Protein AF-A0A4S4KWV0-F1 (afdb_monomer_lite)

InterPro domains:
  IPR052402 ADCK protein kinase [PTHR45890] (1-224)

Secondary structure (DSSP, 8-state):
-HHHHSEEES---GGGEEEEEE----HHHHHHHHHHHHH----TTSSSTTS-SHHHHHHHHHHHHHHGGG-HHHHHHHHHHHHHTT-EEEEEE---TTEEE--HHHHHHHHHHHHHHHTT-HHHHHHHHHHTSS-GGG-S-HHHHHHHHHHHHHHHHHHHHTT----HHHHHHHHHHHHHHTT----HHHHHHHHHHHHHHHHHHHH-TT--HHHHHHHHHHHHHHHHSSTTTTTTS-HHHHHHHHHHHHHHHHHHHHHHHHHHHHHHHHTTSS----

Sequence (278 aa):
MLLLDNFVHADLHPGNIMVRFVKPLSTKLLLENAWDALFKSKDEQKLAEAAPKSDTTTELIVDRLRELRHDPSAWREALDEIHTEGYLPEVVFIDAGLVTTLDAKDRQNFLDLFRAIAEFDGYRAGELMVERCRTPELAVDRETFALKMQHIVLNVKRKTFSLGQIKISDILHSVLKAVREHHVKMEADFVNTVISVLLLEGIGRQLDPGLDLFKSALPILRQLGRQMGTQENMKKMERGNIGAFLKLWVYMEARELASAALVDADQLVKYDWLTPGI

Foldseek 3Di:
DCLPPQKFQLDPAPVQKDKFKDAPQPPVNVVVVVVCVVVDDDDPPCPVVPPPPRPVVRVVLVVVLVVCVVPPVVSVVSVVVSVVVRIDIDIDGNDSPLMDGDDPVRSVLVLVLVLCLLVLNQLVNLVSLLVPFPCNVQFAPSNVLSVLRSVLSVVVVVCVLPPHADDVVVSLVSNVVSCVVRVSHHDPSVVSRSVSVNNVSVVVCVVPVPDRVLVVCLVVLVVSLVVCPPPVNVVVDDPSSSVSSVCSNVVSVVSVVVVVVVVVVVVCVVVVVPDPDD

pLDDT: mean 75.09, std 15.18, range [34.56, 97.12]

Radius of gyration: 24.34 Å; chains: 1; bounding box: 51×68×64 Å

Organism: NCBI:txid98765

Structure (mmCIF, N/CA/C/O backbone):
data_AF-A0A4S4KWV0-F1
#
_entry.id   AF-A0A4S4KWV0-F1
#
loop_
_atom_site.group_PDB
_atom_site.id
_atom_site.type_symbol
_atom_site.label_atom_id
_atom_site.label_alt_id
_atom_site.label_comp_id
_atom_site.label_asym_id
_atom_site.label_entity_id
_atom_site.label_seq_id
_atom_site.pdbx_PDB_ins_code
_atom_site.Cartn_x
_atom_site.Cartn_y
_atom_site.Cartn_z
_atom_site.occupancy
_atom_site.B_iso_or_equiv
_atom_site.auth_seq_id
_atom_site.auth_comp_id
_atom_site.auth_asym_id
_atom_site.auth_atom_id
_atom_site.pdbx_PDB_model_num
ATOM 1 N N . MET A 1 1 ? -2.048 -11.245 3.077 1.00 70.25 1 MET A N 1
ATOM 2 C CA . MET A 1 1 ? -2.512 -11.450 1.691 1.00 70.25 1 MET A CA 1
ATOM 3 C C . MET A 1 1 ? -1.335 -11.518 0.724 1.00 70.25 1 MET A C 1
ATOM 5 O O . MET A 1 1 ? -0.734 -12.576 0.643 1.00 70.25 1 MET A O 1
ATOM 9 N N . LEU A 1 2 ? -0.896 -10.433 0.071 1.00 72.12 2 LEU A N 1
ATOM 10 C CA . LEU A 1 2 ? 0.082 -10.565 -1.026 1.00 72.12 2 LEU A CA 1
ATOM 11 C C . LEU A 1 2 ? 1.483 -11.043 -0.587 1.00 72.12 2 LEU A C 1
ATOM 13 O O . LEU A 1 2 ? 2.021 -11.984 -1.160 1.00 72.12 2 LEU A O 1
ATOM 17 N N . LEU A 1 3 ? 2.067 -10.428 0.448 1.00 66.69 3 LEU A N 1
ATOM 18 C CA . LEU A 1 3 ? 3.432 -10.750 0.901 1.00 66.69 3 LEU A CA 1
ATOM 19 C C . LEU A 1 3 ? 3.530 -12.072 1.679 1.00 66.69 3 LEU A C 1
ATOM 21 O O . LEU A 1 3 ? 4.493 -12.813 1.503 1.00 66.69 3 LEU A O 1
ATOM 25 N N . LEU A 1 4 ? 2.552 -12.343 2.549 1.00 67.38 4 LEU A N 1
ATOM 26 C CA . LEU A 1 4 ? 2.552 -13.512 3.437 1.00 67.38 4 LEU A CA 1
ATOM 27 C C . LEU A 1 4 ? 1.963 -14.757 2.761 1.00 67.38 4 LEU A C 1
ATOM 29 O O . LEU A 1 4 ? 2.521 -15.843 2.884 1.00 67.38 4 LEU A O 1
ATOM 33 N N . ASP A 1 5 ? 0.874 -14.587 2.010 1.00 73.31 5 ASP A N 1
ATOM 34 C CA . ASP A 1 5 ? -0.002 -15.687 1.592 1.00 73.31 5 ASP A CA 1
ATOM 35 C C . ASP A 1 5 ? -0.054 -15.865 0.063 1.00 73.31 5 ASP A C 1
ATOM 37 O O . ASP A 1 5 ? -0.701 -16.783 -0.430 1.00 73.31 5 ASP A O 1
ATOM 41 N N . ASN A 1 6 ? 0.644 -15.008 -0.697 1.00 76.88 6 ASN A N 1
ATOM 42 C CA . ASN A 1 6 ? 0.726 -15.043 -2.163 1.00 76.88 6 ASN A CA 1
ATOM 43 C C . ASN A 1 6 ? -0.632 -14.956 -2.889 1.00 76.88 6 ASN A C 1
ATOM 45 O O . ASN A 1 6 ? -0.827 -15.579 -3.934 1.00 76.88 6 ASN A O 1
ATOM 49 N N . PHE A 1 7 ? -1.565 -14.164 -2.361 1.00 80.38 7 PHE A N 1
ATOM 50 C CA . PHE A 1 7 ? -2.810 -13.854 -3.061 1.00 80.38 7 PHE A CA 1
ATOM 51 C C . PHE A 1 7 ? -3.192 -12.380 -2.936 1.00 80.38 7 PHE A C 1
ATOM 53 O O . PHE A 1 7 ? -2.852 -11.706 -1.955 1.00 80.38 7 PHE A O 1
ATOM 60 N N . VAL A 1 8 ? -3.921 -11.893 -3.935 1.00 75.56 8 VAL A N 1
ATOM 61 C CA . VAL A 1 8 ? -4.516 -10.557 -3.970 1.00 75.56 8 VAL A CA 1
ATOM 62 C C . VAL A 1 8 ? -6.008 -10.708 -4.159 1.00 75.56 8 VAL A C 1
ATOM 64 O O . VAL A 1 8 ? -6.446 -11.466 -5.015 1.00 75.56 8 VAL A O 1
ATOM 67 N N . HIS A 1 9 ? -6.779 -9.946 -3.394 1.00 80.12 9 HIS A N 1
ATOM 68 C CA . HIS A 1 9 ? -8.180 -9.720 -3.694 1.00 80.12 9 HIS A CA 1
ATOM 69 C C . HIS A 1 9 ? -8.313 -8.356 -4.366 1.00 80.12 9 HIS A C 1
ATOM 71 O O . HIS A 1 9 ? -8.072 -7.323 -3.741 1.00 80.12 9 HIS A O 1
ATOM 77 N N . ALA A 1 10 ? -8.627 -8.371 -5.660 1.00 71.44 10 ALA A N 1
ATOM 78 C CA . ALA A 1 10 ? -8.629 -7.172 -6.488 1.00 71.44 10 ALA A CA 1
ATOM 79 C C . ALA A 1 10 ? -9.920 -6.329 -6.408 1.00 71.44 10 ALA A C 1
ATOM 81 O O . ALA A 1 10 ? -10.040 -5.330 -7.115 1.00 71.44 10 ALA A O 1
ATOM 82 N N . ASP A 1 11 ? -10.892 -6.736 -5.590 1.00 76.38 11 ASP A N 1
ATOM 83 C CA . ASP A 1 11 ? -12.228 -6.132 -5.567 1.00 76.38 11 ASP A CA 1
ATOM 84 C C . ASP A 1 11 ? -12.730 -5.868 -4.146 1.00 76.38 11 ASP A C 1
ATOM 86 O O . ASP A 1 11 ? -13.789 -6.309 -3.702 1.00 76.38 11 ASP A O 1
ATOM 90 N N . LEU A 1 12 ? -11.907 -5.133 -3.401 1.00 74.81 12 LEU A N 1
ATOM 91 C CA . LEU A 1 12 ? -12.164 -4.766 -2.011 1.00 74.81 12 LEU A CA 1
ATOM 92 C C . LEU A 1 12 ? -12.950 -3.451 -1.895 1.00 74.81 12 LEU A C 1
ATOM 94 O O . LEU A 1 12 ? -12.602 -2.568 -1.106 1.00 74.81 12 LEU A O 1
ATOM 98 N N . HIS A 1 13 ? -13.998 -3.286 -2.703 1.00 74.81 13 HIS A N 1
ATOM 99 C CA . HIS A 1 13 ? -14.856 -2.108 -2.618 1.00 74.81 13 HIS A CA 1
ATOM 100 C C . HIS A 1 13 ? -15.771 -2.167 -1.377 1.00 74.81 13 HIS A C 1
ATOM 102 O O . HIS A 1 13 ? -16.163 -3.257 -0.956 1.00 74.81 13 HIS A O 1
ATOM 108 N N . PRO A 1 14 ? -16.214 -1.024 -0.811 1.00 74.69 14 PRO A N 1
ATOM 109 C CA . PRO A 1 14 ? -17.004 -1.008 0.428 1.00 74.69 14 PRO A CA 1
ATOM 110 C C . PRO A 1 14 ? -18.282 -1.854 0.379 1.00 74.69 14 PRO A C 1
ATOM 112 O O . PRO A 1 14 ? -18.676 -2.420 1.386 1.00 74.69 14 PRO A O 1
ATOM 115 N N . GLY A 1 15 ? -18.910 -1.984 -0.796 1.00 82.06 15 GLY A N 1
ATOM 116 C CA . GLY A 1 15 ? -20.098 -2.827 -0.976 1.00 82.06 15 GLY A CA 1
ATOM 117 C C . GLY A 1 15 ? -19.875 -4.338 -0.797 1.00 82.06 15 GLY A C 1
ATOM 118 O O . GLY A 1 15 ? -20.848 -5.048 -0.584 1.00 82.06 15 GLY A O 1
ATOM 119 N N . ASN A 1 16 ? -18.626 -4.819 -0.843 1.00 85.00 16 ASN A N 1
ATOM 120 C CA . ASN A 1 16 ? -18.264 -6.235 -0.678 1.00 85.00 16 ASN A CA 1
ATOM 121 C C . ASN A 1 16 ? -17.761 -6.538 0.739 1.00 85.00 16 ASN A C 1
ATOM 123 O O . ASN A 1 16 ? -17.305 -7.647 1.017 1.00 85.00 16 ASN A O 1
ATOM 127 N N . ILE A 1 17 ? -17.818 -5.551 1.637 1.00 84.81 17 ILE A N 1
ATOM 128 C CA . ILE A 1 17 ? -17.329 -5.656 3.004 1.00 84.81 17 ILE A CA 1
ATOM 129 C C . ILE A 1 17 ? -18.500 -5.402 3.946 1.00 84.81 17 ILE A C 1
ATOM 131 O O . ILE A 1 17 ? -19.104 -4.331 3.944 1.00 84.81 17 ILE A O 1
ATOM 135 N N . MET A 1 18 ? -18.798 -6.385 4.785 1.00 86.50 18 MET A N 1
ATOM 136 C CA . MET A 1 18 ? -19.763 -6.263 5.867 1.00 86.50 18 MET A CA 1
ATOM 137 C C . MET A 1 18 ? -19.028 -6.218 7.198 1.00 86.50 18 MET A C 1
ATOM 139 O O . MET A 1 18 ? -18.083 -6.967 7.425 1.00 86.50 18 MET A O 1
ATOM 143 N N . VAL A 1 19 ? -19.476 -5.350 8.098 1.00 86.44 19 VAL A N 1
ATOM 144 C CA . VAL A 1 19 ? -18.999 -5.329 9.481 1.00 86.44 19 VAL A CA 1
ATOM 145 C C . VAL A 1 19 ? -20.105 -5.886 10.361 1.00 86.44 19 VAL A C 1
ATOM 147 O O . VAL A 1 19 ? -21.233 -5.396 10.316 1.00 86.44 19 VAL A O 1
ATOM 150 N N . ARG A 1 20 ? -19.778 -6.902 11.157 1.00 88.44 20 ARG A N 1
ATOM 151 C CA . ARG A 1 20 ? -20.654 -7.432 12.209 1.00 88.44 20 ARG A CA 1
ATOM 152 C C . ARG A 1 20 ? -19.971 -7.350 13.566 1.00 88.44 20 ARG A C 1
ATOM 154 O O . ARG A 1 20 ? -18.764 -7.150 13.635 1.00 88.44 20 ARG A O 1
ATOM 161 N N . PHE A 1 21 ? -20.732 -7.508 14.641 1.00 86.94 21 PHE A N 1
ATOM 162 C CA . PHE A 1 21 ? -20.224 -7.417 16.006 1.00 86.94 21 PHE A CA 1
ATOM 163 C C . PHE A 1 21 ? -20.416 -8.750 16.714 1.00 86.94 21 PHE A C 1
ATOM 165 O O . PHE A 1 21 ? -21.536 -9.226 16.879 1.00 86.94 21 PHE A O 1
ATOM 172 N N . VAL A 1 22 ? -19.315 -9.356 17.147 1.00 84.88 22 VAL A N 1
ATOM 173 C CA . VAL A 1 22 ? -19.320 -10.680 17.774 1.00 84.88 22 VAL A CA 1
ATOM 174 C C . VAL A 1 22 ? -18.724 -10.606 19.168 1.00 84.88 22 VAL A C 1
ATOM 176 O O . VAL A 1 22 ? -17.737 -9.914 19.398 1.00 84.88 22 VAL A O 1
ATOM 179 N N . LYS A 1 23 ? -19.303 -11.338 20.121 1.00 81.69 23 LYS A N 1
ATOM 180 C CA . LYS A 1 23 ? -18.661 -11.539 21.422 1.00 81.69 23 LYS A CA 1
ATOM 181 C C . LYS A 1 23 ? -17.673 -12.694 21.302 1.00 81.69 23 LYS A C 1
ATOM 183 O O . LYS A 1 23 ? -18.111 -13.802 20.983 1.00 81.69 23 LYS A O 1
ATOM 188 N N . PRO A 1 24 ? -16.368 -12.483 21.551 1.00 70.56 24 PRO A N 1
ATOM 189 C CA . PRO A 1 24 ? -15.429 -13.586 21.605 1.00 70.56 24 PRO A CA 1
ATOM 190 C C . PRO A 1 24 ? -15.867 -14.535 22.724 1.00 70.56 24 PRO A C 1
ATOM 192 O O . PRO A 1 24 ? -16.203 -14.110 23.832 1.00 70.56 24 PRO A O 1
ATOM 195 N N . LEU A 1 25 ? -15.895 -15.833 22.423 1.00 62.69 25 LEU A N 1
ATOM 196 C CA . LEU A 1 25 ? -16.180 -16.868 23.411 1.00 62.69 25 LEU A CA 1
ATOM 197 C C . LEU A 1 25 ? -15.171 -16.742 24.557 1.00 62.69 25 LEU A C 1
ATOM 199 O O . LEU A 1 25 ? -13.970 -16.924 24.363 1.00 62.69 25 LEU A O 1
ATOM 203 N N . SER A 1 26 ? -15.661 -16.407 25.753 1.00 61.59 26 SER A N 1
ATOM 204 C CA . SER A 1 26 ? -14.834 -16.352 26.958 1.00 61.59 26 SER A CA 1
ATOM 205 C C . SER A 1 26 ? -14.117 -17.689 27.152 1.00 61.59 26 SER A C 1
ATOM 207 O O . SER A 1 26 ? -14.733 -18.750 27.037 1.00 61.59 26 SER A O 1
ATOM 209 N N . THR A 1 27 ? -12.833 -17.657 27.516 1.00 53.81 27 THR A N 1
ATOM 210 C CA . THR A 1 27 ? -12.035 -18.845 27.871 1.00 53.81 27 THR A CA 1
ATOM 211 C C . THR A 1 27 ? -12.741 -19.714 28.916 1.00 53.81 27 THR A C 1
ATOM 213 O O . THR A 1 27 ? -12.578 -20.930 28.931 1.00 53.81 27 THR A O 1
ATOM 216 N N . LYS A 1 28 ? -13.574 -19.088 29.757 1.00 55.19 28 LYS A N 1
ATOM 217 C CA . LYS A 1 28 ? -14.411 -19.741 30.764 1.00 55.19 28 LYS A CA 1
ATOM 218 C C . LYS A 1 28 ? -15.553 -20.559 30.146 1.00 55.19 28 LYS A C 1
ATOM 220 O O . LYS A 1 28 ? -15.758 -21.687 30.561 1.00 55.19 28 LYS A O 1
ATOM 225 N N . LEU A 1 29 ? -16.209 -20.038 29.106 1.00 58.06 29 LEU A N 1
ATOM 226 C CA . LEU A 1 29 ? -17.232 -20.746 28.321 1.00 58.06 29 LEU A CA 1
ATOM 227 C C . LEU A 1 29 ? -16.629 -21.896 27.504 1.00 58.06 29 LEU A C 1
ATOM 229 O O . LEU A 1 29 ? -17.242 -22.948 27.382 1.00 58.06 29 LEU A O 1
ATOM 233 N N . LEU A 1 30 ? -15.410 -21.732 26.978 1.00 55.59 30 LEU A N 1
ATOM 234 C CA . LEU A 1 30 ? -14.689 -22.821 26.306 1.00 55.59 30 LEU A CA 1
ATOM 235 C C . LEU A 1 30 ? -14.307 -23.944 27.282 1.00 55.59 30 LEU A C 1
ATOM 237 O O . LEU A 1 30 ? -14.462 -25.116 26.948 1.00 55.59 30 LEU A O 1
ATOM 241 N N . LEU A 1 31 ? -13.845 -23.595 28.488 1.00 57.19 31 LEU A N 1
ATOM 242 C CA . LEU A 1 31 ? -13.539 -24.555 29.553 1.00 57.19 31 LEU A CA 1
ATOM 243 C C . LEU A 1 31 ? -14.796 -25.243 30.095 1.00 57.19 31 LEU A C 1
ATOM 245 O O . LEU A 1 31 ? -14.766 -26.452 30.295 1.00 57.19 31 LEU A O 1
ATOM 249 N N . GLU A 1 32 ? -15.894 -24.512 30.294 1.00 57.53 32 GLU A N 1
ATOM 250 C CA . GLU A 1 32 ? -17.183 -25.073 30.720 1.00 57.53 32 GLU A CA 1
ATOM 251 C C . GLU A 1 32 ? -17.765 -26.008 29.654 1.00 57.53 32 GLU A C 1
ATOM 253 O O . GLU A 1 32 ? -18.146 -27.127 29.983 1.00 57.53 32 GLU A O 1
ATOM 258 N N . ASN A 1 33 ? -17.723 -25.630 28.371 1.00 56.88 33 ASN A N 1
ATOM 259 C CA . ASN A 1 33 ? -18.170 -26.495 27.275 1.00 56.88 33 ASN A CA 1
ATOM 260 C C . ASN A 1 33 ? -17.272 -27.732 27.100 1.00 56.88 33 ASN A C 1
ATOM 262 O O . ASN A 1 33 ? -17.768 -28.812 26.788 1.00 56.88 33 ASN A O 1
ATOM 266 N N . ALA A 1 34 ? -15.959 -27.603 27.317 1.00 56.62 34 ALA A N 1
ATOM 267 C CA . ALA A 1 34 ? -15.035 -28.737 27.299 1.00 56.62 34 ALA A CA 1
ATOM 268 C C . ALA A 1 34 ? -15.252 -29.675 28.499 1.00 56.62 34 ALA A C 1
ATOM 270 O O . ALA A 1 34 ? -15.186 -30.893 28.342 1.00 56.62 34 ALA A O 1
ATOM 271 N N . TRP A 1 35 ? -15.543 -29.122 29.681 1.00 55.38 35 TRP A N 1
ATOM 272 C CA . TRP A 1 35 ? -15.885 -29.887 30.880 1.00 55.38 35 TRP A CA 1
ATOM 273 C C . TRP A 1 35 ? -17.221 -30.616 30.700 1.00 55.38 35 TRP A C 1
ATOM 275 O O . TRP A 1 35 ? -17.295 -31.821 30.918 1.00 55.38 35 TRP A O 1
ATOM 285 N N . ASP A 1 36 ? -18.255 -29.942 30.199 1.00 57.88 36 ASP A N 1
ATOM 286 C CA . ASP A 1 36 ? -19.543 -30.572 29.896 1.00 57.88 36 ASP A CA 1
ATOM 287 C C . ASP A 1 36 ? -19.422 -31.653 28.809 1.00 57.88 36 ASP A C 1
ATOM 289 O O . ASP A 1 36 ? -20.036 -32.711 28.942 1.00 57.88 36 ASP A O 1
ATOM 293 N N . ALA A 1 37 ? -18.580 -31.464 27.786 1.00 55.50 37 ALA A N 1
ATOM 294 C CA . ALA A 1 37 ? -18.302 -32.489 26.773 1.00 55.50 37 ALA A CA 1
ATOM 295 C C . ALA A 1 37 ? -17.526 -33.702 27.328 1.00 55.50 37 ALA A C 1
ATOM 297 O O . ALA A 1 37 ? -17.715 -34.824 26.858 1.00 55.50 37 ALA A O 1
ATOM 298 N N . LEU A 1 38 ? -16.674 -33.497 28.338 1.00 55.50 38 LEU A N 1
ATOM 299 C CA . LEU A 1 38 ? -15.937 -34.563 29.027 1.00 55.50 38 LEU A CA 1
ATOM 300 C C . LEU A 1 38 ? -16.798 -35.325 30.048 1.00 55.50 38 LEU A C 1
ATOM 302 O O . LEU A 1 38 ? -16.563 -36.513 30.263 1.00 55.50 38 LEU A O 1
ATOM 306 N N . PHE A 1 39 ? -17.792 -34.674 30.664 1.00 62.16 39 PHE A N 1
ATOM 307 C CA . PHE A 1 39 ? -18.629 -35.267 31.718 1.00 62.16 39 PHE A CA 1
ATOM 308 C C . PHE A 1 39 ? -20.029 -35.716 31.258 1.00 62.16 39 PHE A C 1
ATOM 310 O O . PHE A 1 39 ? -20.643 -36.542 31.937 1.00 62.16 39 PHE A O 1
ATOM 317 N N . LYS A 1 40 ? -20.537 -35.257 30.104 1.00 48.19 40 LYS A N 1
ATOM 318 C CA . LYS A 1 40 ? -21.788 -35.746 29.493 1.00 48.19 40 LYS A CA 1
ATOM 319 C C . LYS A 1 40 ? -21.518 -36.470 28.179 1.00 48.19 40 LYS A C 1
ATOM 321 O O . LYS A 1 40 ? -21.680 -35.935 27.087 1.00 48.19 40 LYS A O 1
ATOM 326 N N . SER A 1 41 ? -21.180 -37.749 28.286 1.00 49.12 41 SER A N 1
ATOM 327 C CA . SER A 1 41 ? -21.294 -38.669 27.158 1.00 49.12 41 SER A CA 1
ATOM 328 C C . SER A 1 41 ? -22.774 -38.942 26.849 1.00 49.12 41 SER A C 1
ATOM 330 O O . SER A 1 41 ? -23.500 -39.364 27.751 1.00 49.12 41 SER A O 1
ATOM 332 N N . LYS A 1 42 ? -23.150 -38.816 25.568 1.00 43.22 42 LYS A N 1
ATOM 333 C CA . LYS A 1 42 ? -24.465 -39.079 24.938 1.00 43.22 42 LYS A CA 1
ATOM 334 C C . LYS A 1 42 ? -25.471 -37.925 24.957 1.00 43.22 42 LYS A C 1
ATOM 336 O O . LYS A 1 42 ? -26.392 -37.920 25.757 1.00 43.22 42 LYS A O 1
ATOM 341 N N . ASP A 1 43 ? -25.307 -37.013 24.001 1.00 38.62 43 ASP A N 1
ATOM 342 C CA . ASP A 1 43 ? -26.399 -36.502 23.159 1.00 38.62 43 ASP A CA 1
ATOM 343 C C . ASP A 1 43 ? -25.774 -35.752 21.966 1.00 38.62 43 ASP A C 1
ATOM 345 O O . ASP A 1 43 ? -25.487 -34.558 22.022 1.00 38.62 43 ASP A O 1
ATOM 349 N N . GLU A 1 44 ? -25.532 -36.471 20.867 1.00 40.09 44 GLU A N 1
ATOM 350 C CA . GLU A 1 44 ? -24.908 -35.964 19.626 1.00 40.09 44 GLU A CA 1
ATOM 351 C C . GLU A 1 44 ? -25.767 -34.933 18.862 1.00 40.09 44 GLU A C 1
ATOM 353 O O . GLU A 1 44 ? -25.379 -34.470 17.794 1.00 40.09 44 GLU A O 1
ATOM 358 N N . GLN A 1 45 ? -26.916 -34.518 19.403 1.00 36.91 45 GLN A N 1
ATOM 359 C CA . GLN A 1 45 ? -27.875 -33.653 18.709 1.00 36.91 45 GLN A CA 1
ATOM 360 C C . GLN A 1 45 ? -27.876 -32.181 19.162 1.00 36.91 45 GLN A C 1
ATOM 362 O O . GLN A 1 45 ? -28.598 -31.379 18.579 1.00 36.91 45 GLN A O 1
ATOM 367 N N . LYS A 1 46 ? -27.046 -31.786 20.142 1.00 36.97 46 LYS A N 1
ATOM 368 C CA . LYS A 1 46 ? -27.001 -30.399 20.668 1.00 36.97 46 LYS A CA 1
ATOM 369 C C . LYS A 1 46 ? -25.807 -29.545 20.231 1.00 36.97 46 LYS A C 1
ATOM 371 O O . LYS A 1 46 ? -25.743 -28.371 20.578 1.00 36.97 46 LYS A O 1
ATOM 376 N N . LEU A 1 47 ? -24.886 -30.082 19.431 1.00 38.06 47 LEU A N 1
ATOM 377 C CA . LEU A 1 47 ? -23.731 -29.316 18.934 1.00 38.06 47 LEU A CA 1
ATOM 378 C C . LEU A 1 47 ? -24.071 -28.369 17.768 1.00 38.06 47 LEU A C 1
ATOM 380 O O . LEU A 1 47 ? -23.315 -27.438 17.513 1.00 38.06 47 LEU A O 1
ATOM 384 N N . ALA A 1 48 ? -25.219 -28.551 17.102 1.00 36.56 48 ALA A N 1
ATOM 385 C CA . ALA A 1 48 ? -25.687 -27.656 16.037 1.00 36.56 48 ALA A CA 1
ATOM 386 C C . ALA A 1 48 ? -26.492 -26.443 16.554 1.00 36.56 48 ALA A C 1
ATOM 388 O O . ALA A 1 48 ? -26.626 -25.451 15.844 1.00 36.56 48 ALA A O 1
ATOM 389 N N . GLU A 1 49 ? -26.992 -26.481 17.795 1.00 34.56 49 GLU A N 1
ATOM 390 C CA . GLU A 1 49 ? -27.754 -25.377 18.412 1.00 34.56 49 GLU A CA 1
ATOM 391 C C . GLU A 1 49 ? -26.866 -24.372 19.170 1.00 34.56 49 GLU A C 1
ATOM 393 O O . GLU A 1 49 ? -27.358 -23.373 19.692 1.00 34.56 49 GLU A O 1
ATOM 398 N N . ALA A 1 50 ? -25.552 -24.611 19.208 1.00 39.31 50 ALA A N 1
ATOM 399 C CA . ALA A 1 50 ? -24.557 -23.721 19.805 1.00 39.31 50 ALA A CA 1
ATOM 400 C C . ALA A 1 50 ? -23.940 -22.733 18.794 1.00 39.31 50 ALA A C 1
ATOM 402 O O . ALA A 1 50 ? -22.935 -22.089 19.096 1.00 39.31 50 ALA A O 1
ATOM 403 N N . ALA A 1 51 ? -24.526 -22.586 17.600 1.00 40.81 51 ALA A N 1
ATOM 404 C CA . ALA A 1 51 ? -24.295 -21.387 16.805 1.00 40.81 51 ALA A CA 1
ATOM 405 C C . ALA A 1 51 ? -24.861 -20.200 17.606 1.00 40.81 51 ALA A C 1
ATOM 407 O O . ALA A 1 51 ? -26.026 -20.249 18.016 1.00 40.81 51 ALA A O 1
ATOM 408 N N . PRO A 1 52 ? -24.063 -19.163 17.911 1.00 45.50 52 PRO A N 1
ATOM 409 C CA . PRO A 1 52 ? -24.556 -18.053 18.706 1.00 45.50 52 PRO A CA 1
ATOM 410 C C . PRO A 1 52 ? -25.768 -17.442 17.994 1.00 45.50 52 PRO A C 1
ATOM 412 O O . PRO A 1 52 ? -25.745 -17.241 16.783 1.00 45.50 52 PRO A O 1
ATOM 415 N N . LYS A 1 53 ? -26.827 -17.127 18.751 1.00 48.59 53 LYS A N 1
ATOM 416 C CA . LYS A 1 53 ? -27.960 -16.282 18.323 1.00 48.59 53 LYS A CA 1
ATOM 417 C C . LYS A 1 53 ? -27.487 -14.834 18.070 1.00 48.59 53 LYS A C 1
ATOM 419 O O . LYS A 1 53 ? -28.022 -13.895 18.648 1.00 48.59 53 LYS A O 1
ATOM 424 N N . SER A 1 54 ? -26.416 -14.662 17.296 1.00 53.72 54 SER A N 1
ATOM 425 C CA . SER A 1 54 ? -25.669 -13.419 17.112 1.00 53.72 54 SER A CA 1
ATOM 426 C C . SER A 1 54 ? -26.263 -12.507 16.050 1.00 53.72 54 SER A C 1
ATOM 428 O O . SER A 1 54 ? -25.969 -11.316 16.082 1.00 53.72 54 SER A O 1
ATOM 430 N N . ASP A 1 55 ? -27.086 -13.026 15.135 1.00 58.56 55 ASP A N 1
ATOM 431 C CA . ASP A 1 55 ? -27.600 -12.228 14.015 1.00 58.56 55 ASP A CA 1
ATOM 432 C C . ASP A 1 55 ? -28.524 -11.107 14.500 1.00 58.56 55 ASP A C 1
ATOM 434 O O . ASP A 1 55 ? -28.266 -9.942 14.215 1.00 58.56 55 ASP A O 1
ATOM 438 N N . THR A 1 56 ? -29.508 -11.404 15.358 1.00 64.50 56 THR A N 1
ATOM 439 C CA . THR A 1 56 ? -30.444 -10.379 15.859 1.00 64.50 56 THR A CA 1
ATOM 440 C C . THR A 1 56 ? -29.748 -9.312 16.709 1.00 64.50 56 THR A C 1
ATOM 442 O O . THR A 1 56 ? -30.093 -8.136 16.658 1.00 64.50 56 THR A O 1
ATOM 445 N N . THR A 1 57 ? -28.750 -9.698 17.510 1.00 73.31 57 THR A N 1
ATOM 446 C CA . THR A 1 57 ? -28.000 -8.746 18.345 1.00 73.31 57 THR A CA 1
ATOM 447 C C . THR A 1 57 ? -27.048 -7.888 17.518 1.00 73.31 57 THR A C 1
ATOM 449 O O . THR A 1 57 ? -26.901 -6.702 17.797 1.00 73.31 57 THR A O 1
ATOM 452 N N . THR A 1 58 ? -26.447 -8.461 16.473 1.00 79.31 58 THR A N 1
ATOM 453 C CA . THR A 1 58 ? -25.646 -7.709 15.501 1.00 79.31 58 THR A CA 1
ATOM 454 C C . THR A 1 58 ? -26.502 -6.673 14.783 1.00 79.31 58 THR A C 1
ATOM 456 O O . THR A 1 58 ? -26.094 -5.518 14.697 1.00 79.31 58 THR A O 1
ATOM 459 N N . GLU A 1 59 ? -27.683 -7.062 14.296 1.00 81.69 59 GLU A N 1
ATOM 460 C CA . GLU A 1 59 ? -28.610 -6.156 13.607 1.00 81.69 59 GLU A CA 1
ATOM 461 C C . GLU A 1 59 ? -28.990 -4.962 14.489 1.00 81.69 59 GLU A C 1
ATOM 463 O O . GLU A 1 59 ? -28.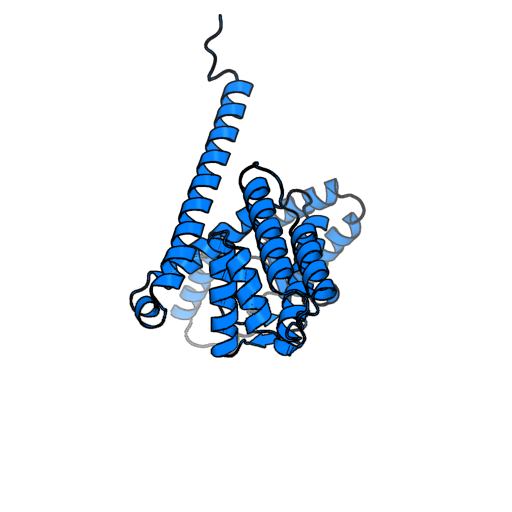860 -3.822 14.053 1.00 81.69 59 GLU A O 1
ATOM 468 N N . LEU A 1 60 ? -29.331 -5.204 15.760 1.00 85.81 60 LEU A N 1
ATOM 469 C CA . LEU A 1 60 ? -29.643 -4.141 16.724 1.00 85.81 60 LEU A CA 1
ATOM 470 C C . LEU A 1 60 ? -28.473 -3.171 16.941 1.00 85.81 60 LEU A C 1
ATOM 472 O O . LEU A 1 60 ? -28.675 -1.958 17.005 1.00 85.81 60 LEU A O 1
ATOM 476 N N . ILE A 1 61 ? -27.247 -3.691 17.049 1.00 88.56 61 ILE A N 1
ATOM 477 C CA . ILE A 1 61 ? -26.040 -2.865 17.191 1.00 88.56 61 ILE A CA 1
ATOM 478 C C . ILE A 1 61 ? -25.830 -2.010 15.935 1.00 88.56 61 ILE A C 1
ATOM 480 O O . ILE A 1 61 ? -25.552 -0.813 16.031 1.00 88.56 61 ILE A O 1
ATOM 484 N N . VAL A 1 62 ? -25.980 -2.610 14.754 1.00 87.62 62 VAL A N 1
ATOM 485 C CA . VAL A 1 62 ? -25.811 -1.914 13.474 1.00 87.62 62 VAL A CA 1
ATOM 486 C C . VAL A 1 62 ? -26.882 -0.840 13.284 1.00 87.62 62 VAL A C 1
ATOM 488 O O . VAL A 1 62 ? -26.549 0.264 12.850 1.00 87.62 62 VAL A O 1
ATOM 491 N N . ASP A 1 63 ? -28.136 -1.115 13.638 1.00 89.31 63 ASP A N 1
ATOM 492 C CA . ASP A 1 63 ? -29.226 -0.141 13.552 1.00 89.31 63 ASP A CA 1
ATOM 493 C C . ASP A 1 63 ? -29.006 1.033 14.513 1.00 89.31 63 ASP A C 1
ATOM 495 O O . ASP A 1 63 ? -29.085 2.189 14.084 1.00 89.31 63 ASP A O 1
ATOM 499 N N . ARG A 1 64 ? -28.584 0.761 15.758 1.00 89.94 64 ARG A N 1
ATOM 500 C CA . ARG A 1 64 ? -28.175 1.798 16.722 1.00 89.94 64 ARG A CA 1
ATOM 501 C C . ARG A 1 64 ? -27.081 2.704 16.144 1.00 89.94 64 ARG A C 1
ATOM 503 O O . ARG A 1 64 ? -27.183 3.928 16.198 1.00 89.94 64 ARG A O 1
ATOM 510 N N . LEU A 1 65 ? -26.041 2.120 15.549 1.00 90.94 65 LEU A N 1
ATOM 511 C CA . LEU A 1 65 ? -24.956 2.882 14.919 1.00 90.94 65 LEU A CA 1
ATOM 512 C C . LEU A 1 65 ? -25.426 3.649 13.669 1.00 90.94 65 LEU A C 1
ATOM 514 O O . LEU A 1 65 ? -24.919 4.735 13.379 1.00 90.94 65 LEU A O 1
ATOM 518 N N . ARG A 1 66 ? -26.397 3.121 12.918 1.00 90.25 66 ARG A N 1
ATOM 519 C CA . ARG A 1 66 ? -26.945 3.755 11.707 1.00 90.25 66 ARG A CA 1
ATOM 520 C C . ARG A 1 66 ? -27.793 4.989 12.019 1.00 90.25 66 ARG A C 1
ATOM 522 O O . ARG A 1 66 ? -27.808 5.933 11.216 1.00 90.25 66 ARG A O 1
ATOM 529 N N . GLU A 1 67 ? -28.486 5.001 13.152 1.00 93.31 67 GLU A N 1
ATOM 530 C CA . GLU A 1 67 ? -29.211 6.178 13.649 1.00 93.31 67 GLU A CA 1
ATOM 531 C C . GLU A 1 67 ? -28.248 7.328 13.971 1.00 93.31 67 GLU A C 1
ATOM 533 O O . GLU A 1 67 ? -28.502 8.475 13.600 1.00 93.31 67 GLU A O 1
ATOM 538 N N . LEU A 1 68 ? -27.087 7.002 14.541 1.00 93.00 68 LEU A N 1
ATOM 539 C CA . LEU A 1 68 ? -26.049 7.959 14.936 1.00 93.00 68 LEU A CA 1
ATOM 540 C C . LEU A 1 68 ? -25.128 8.404 13.784 1.00 93.00 68 LEU A C 1
ATOM 542 O O . LEU A 1 68 ? -24.191 9.164 14.006 1.00 93.00 68 LEU A O 1
ATOM 546 N N . ARG A 1 69 ? -25.380 7.982 12.535 1.00 89.00 69 ARG A N 1
ATOM 547 C CA . ARG A 1 69 ? -24.476 8.221 11.385 1.00 89.00 69 ARG A CA 1
ATOM 548 C C . ARG A 1 69 ? -24.143 9.692 11.099 1.00 89.00 69 ARG A C 1
ATOM 550 O O . ARG A 1 69 ? -23.154 9.968 10.429 1.00 89.00 69 ARG A O 1
ATOM 557 N N . HIS A 1 70 ? -24.994 10.619 11.542 1.00 91.81 70 HIS A N 1
ATOM 558 C CA . HIS A 1 70 ? -24.828 12.062 11.323 1.00 91.81 70 HIS A CA 1
ATOM 559 C C . HIS A 1 70 ? -24.144 12.779 12.492 1.00 91.81 70 HIS A C 1
ATOM 561 O O . HIS A 1 70 ? -23.827 13.959 12.361 1.00 91.81 70 HIS A O 1
ATOM 567 N N . ASP A 1 71 ? -23.900 12.083 13.606 1.00 93.44 71 ASP A N 1
ATOM 568 C CA . ASP A 1 71 ? -23.207 12.610 14.782 1.00 93.44 71 ASP A CA 1
ATOM 569 C C . ASP A 1 71 ? -21.939 11.784 15.064 1.00 93.44 71 ASP A C 1
ATOM 571 O O . ASP A 1 71 ? -21.986 10.763 15.754 1.00 93.44 71 ASP A O 1
ATOM 575 N N . PRO A 1 72 ? -20.771 12.219 14.555 1.00 88.31 72 PRO A N 1
ATOM 576 C CA . PRO A 1 72 ? -19.519 11.496 14.742 1.00 88.31 72 PRO A CA 1
ATOM 577 C C . PRO A 1 72 ? -19.058 11.387 16.200 1.00 88.31 72 PRO A C 1
ATOM 579 O O . PRO A 1 72 ? -18.185 10.566 16.481 1.00 88.31 72 PRO A O 1
ATOM 582 N N . SER A 1 73 ? -19.539 12.242 17.108 1.00 91.88 73 SER A N 1
ATOM 583 C CA . SER A 1 73 ? -19.154 12.178 18.521 1.00 91.88 73 SER A CA 1
ATOM 584 C C . SER A 1 73 ? -19.950 11.083 19.217 1.00 91.88 73 SER A C 1
ATOM 586 O O . SER A 1 73 ? -19.358 10.150 19.757 1.00 91.88 73 SER A O 1
ATOM 588 N N . ALA A 1 74 ? -21.280 11.145 19.106 1.00 92.44 74 ALA A N 1
ATOM 589 C CA . ALA A 1 74 ? -22.171 10.140 19.682 1.00 92.44 74 ALA A CA 1
ATOM 590 C C . ALA A 1 74 ? -21.940 8.748 19.071 1.00 92.44 74 ALA A C 1
ATOM 592 O O . ALA A 1 74 ? -22.013 7.736 19.764 1.00 92.44 74 ALA A O 1
ATOM 593 N N . TRP A 1 75 ? -21.603 8.680 17.778 1.00 93.19 75 TRP A N 1
ATOM 594 C CA . TRP A 1 75 ? -21.274 7.419 17.113 1.00 93.19 75 TRP A CA 1
ATOM 595 C C . TRP A 1 75 ? -20.026 6.745 17.702 1.00 93.19 75 TRP A C 1
ATOM 597 O O . TRP A 1 75 ? -20.005 5.527 17.870 1.00 93.19 75 TRP A O 1
ATOM 607 N N . ARG A 1 76 ? -18.992 7.528 18.045 1.00 90.69 76 ARG A N 1
ATOM 608 C CA . ARG A 1 76 ? -17.766 7.008 18.677 1.00 90.69 76 ARG A CA 1
ATOM 609 C C . ARG A 1 76 ? -18.012 6.554 20.110 1.00 90.69 76 ARG A C 1
ATOM 611 O O . ARG A 1 76 ? -17.552 5.484 20.479 1.00 90.69 76 ARG A O 1
ATOM 618 N N . GLU A 1 77 ? -18.780 7.322 20.876 1.00 93.00 77 GLU A N 1
ATOM 619 C CA . GLU A 1 77 ? -19.168 6.944 22.239 1.00 93.00 77 GLU A CA 1
ATOM 620 C C . GLU A 1 77 ? -19.958 5.626 22.247 1.00 93.00 77 GLU A C 1
ATOM 622 O O . GLU A 1 77 ? -19.632 4.709 22.998 1.00 93.00 77 GLU A O 1
ATOM 627 N N . ALA A 1 78 ? -20.914 5.467 21.326 1.00 92.25 78 ALA A N 1
ATOM 628 C CA . ALA A 1 78 ? -21.645 4.214 21.168 1.00 92.25 78 ALA A CA 1
ATOM 629 C C . ALA A 1 78 ? -20.727 3.033 20.802 1.00 92.25 78 ALA A C 1
ATOM 631 O O . ALA A 1 78 ? -20.932 1.928 21.305 1.00 92.25 78 ALA A O 1
ATOM 632 N N . LEU A 1 79 ? -19.710 3.238 19.954 1.00 91.12 79 LEU A N 1
ATOM 633 C CA . LEU A 1 79 ? -18.711 2.200 19.674 1.00 91.12 79 LEU A CA 1
ATOM 634 C C . LEU A 1 79 ? -17.903 1.804 20.915 1.00 91.12 79 LEU A C 1
ATOM 636 O O . LEU A 1 79 ? -17.665 0.611 21.115 1.00 91.12 79 LEU A O 1
ATOM 640 N N . ASP A 1 80 ? -17.484 2.772 21.728 1.00 90.62 80 ASP A N 1
ATOM 641 C CA . ASP A 1 80 ? -16.723 2.511 22.954 1.00 90.62 80 ASP A CA 1
ATOM 642 C C . ASP A 1 80 ? -17.568 1.743 23.983 1.00 90.62 80 ASP A C 1
ATOM 644 O O . ASP A 1 80 ? -17.074 0.818 24.640 1.00 90.62 80 ASP A O 1
ATOM 648 N N . GLU A 1 81 ? -18.864 2.045 24.077 1.00 91.88 81 GLU A N 1
ATOM 649 C CA . GLU A 1 81 ? -19.814 1.258 24.869 1.00 91.88 81 GLU A CA 1
ATOM 650 C C . GLU A 1 81 ? -19.927 -0.183 24.355 1.00 91.88 81 GLU A C 1
ATOM 652 O O . GLU A 1 81 ? -19.757 -1.123 25.132 1.00 91.88 81 GLU A O 1
ATOM 657 N N . ILE A 1 82 ? -20.139 -0.374 23.046 1.00 89.94 82 ILE A N 1
ATOM 658 C CA . ILE A 1 82 ? -20.226 -1.703 22.413 1.00 89.94 82 ILE A CA 1
ATOM 659 C C . ILE A 1 82 ? -18.946 -2.513 22.672 1.00 89.94 82 ILE A C 1
ATOM 661 O O . ILE A 1 82 ? -19.010 -3.709 22.983 1.00 89.94 82 ILE A O 1
ATOM 665 N N . HIS A 1 83 ? -17.779 -1.867 22.594 1.00 86.88 83 HIS A N 1
ATOM 666 C CA . HIS A 1 83 ? -16.507 -2.496 22.936 1.00 86.88 83 HIS A CA 1
ATOM 667 C C . HIS A 1 83 ? -16.458 -2.881 24.424 1.00 86.88 83 HIS A C 1
ATOM 669 O O . HIS A 1 83 ? -16.056 -4.003 24.754 1.00 86.88 83 HIS A O 1
ATOM 675 N N . THR A 1 84 ? -16.885 -1.993 25.322 1.00 88.75 84 THR A N 1
ATOM 676 C CA . THR A 1 84 ? -16.910 -2.235 26.775 1.00 88.75 84 THR A CA 1
ATOM 677 C C . THR A 1 84 ? -17.859 -3.377 27.148 1.00 88.75 84 THR A C 1
ATOM 679 O O . THR A 1 84 ? -17.558 -4.180 28.033 1.00 88.75 84 THR A O 1
ATOM 682 N N . GLU A 1 85 ? -18.964 -3.527 26.418 1.00 86.38 85 GLU A N 1
ATOM 683 C CA . GLU A 1 85 ? -19.888 -4.661 26.527 1.00 86.38 85 GLU A CA 1
ATOM 684 C C . GLU A 1 85 ? -19.279 -5.997 26.062 1.00 86.38 85 GLU A C 1
ATOM 686 O O . GLU A 1 85 ? -19.896 -7.057 26.237 1.00 86.38 85 GLU A O 1
ATOM 691 N N . GLY A 1 86 ? -18.075 -5.965 25.485 1.00 84.38 86 GLY A N 1
ATOM 692 C CA . GLY A 1 86 ? -17.300 -7.125 25.061 1.00 84.38 86 GLY A CA 1
ATOM 693 C C . GLY A 1 86 ? -17.551 -7.554 23.620 1.00 84.38 86 GLY A C 1
ATOM 694 O O . GLY A 1 86 ? -17.140 -8.653 23.254 1.00 84.38 86 GLY A O 1
ATOM 695 N N . TYR A 1 87 ? -18.232 -6.748 22.802 1.00 86.06 87 TYR A N 1
ATOM 696 C CA . TYR A 1 87 ? -18.327 -7.021 21.370 1.00 86.06 87 TYR A CA 1
ATOM 697 C C . TYR A 1 87 ? -17.053 -6.572 20.658 1.00 86.06 87 TYR A C 1
ATOM 699 O O . TYR A 1 87 ? -16.487 -5.521 20.950 1.00 86.06 87 TYR A O 1
ATOM 707 N N . LEU A 1 88 ? -16.629 -7.363 19.681 1.00 83.81 88 LEU A N 1
ATOM 708 C CA . LEU A 1 88 ? -15.545 -7.037 18.773 1.00 83.81 88 LEU A CA 1
ATOM 709 C C . LEU A 1 88 ? -16.102 -6.887 17.355 1.00 83.81 88 LEU A C 1
ATOM 711 O O . LEU A 1 88 ? -16.948 -7.692 16.951 1.00 83.81 88 LEU A O 1
ATOM 715 N N . PRO A 1 89 ? -15.636 -5.888 16.589 1.00 87.44 89 PRO A N 1
ATOM 716 C CA . PRO A 1 89 ? -15.967 -5.797 15.181 1.00 87.44 89 PRO A CA 1
ATOM 717 C C . PRO A 1 89 ? -15.283 -6.937 14.419 1.00 87.44 89 PRO A C 1
ATOM 719 O O . PRO A 1 89 ? -14.095 -7.210 14.590 1.00 87.44 89 PRO A O 1
ATOM 722 N N . GLU A 1 90 ? -16.036 -7.579 13.541 1.00 85.81 90 GLU A N 1
ATOM 723 C CA . GLU A 1 90 ? -15.561 -8.585 12.606 1.00 85.81 90 GLU A CA 1
ATOM 724 C C . GLU A 1 90 ? -15.842 -8.103 11.186 1.00 85.81 90 GLU A C 1
ATOM 726 O O . GLU A 1 90 ? -16.966 -7.728 10.842 1.00 85.81 90 GLU A O 1
ATOM 731 N N . VAL A 1 91 ? -14.796 -8.109 10.365 1.00 85.75 91 VAL A N 1
ATOM 732 C CA . VAL A 1 91 ? -14.869 -7.745 8.952 1.00 85.75 91 VAL A CA 1
ATOM 733 C C . VAL A 1 91 ? -15.131 -9.011 8.145 1.00 85.75 91 VAL A C 1
ATOM 735 O O . VAL A 1 91 ? -14.321 -9.935 8.146 1.00 85.75 91 VAL A O 1
ATOM 738 N N . VAL A 1 92 ? -16.264 -9.041 7.452 1.00 86.31 92 VAL A N 1
ATOM 739 C CA . VAL A 1 92 ? -16.722 -10.149 6.615 1.00 86.31 92 VAL A CA 1
ATOM 740 C C . VAL A 1 92 ? -16.622 -9.728 5.153 1.00 86.31 92 VAL A C 1
ATOM 742 O O . VAL A 1 92 ? -17.266 -8.772 4.726 1.00 86.31 92 VAL A O 1
ATOM 745 N N . PHE A 1 93 ? -15.823 -10.456 4.377 1.00 85.94 93 PHE A N 1
ATOM 746 C CA . PHE A 1 93 ? -15.778 -10.306 2.924 1.00 85.94 93 PHE A CA 1
ATOM 747 C C . PHE A 1 93 ? -16.936 -11.097 2.311 1.00 85.94 93 PHE A C 1
ATOM 749 O O . PHE A 1 93 ? -17.051 -12.300 2.546 1.00 85.94 93 PHE A O 1
ATOM 756 N N . ILE A 1 94 ? -17.817 -10.407 1.588 1.00 87.75 94 ILE A N 1
ATOM 757 C CA . ILE A 1 94 ? -19.014 -11.001 0.973 1.00 87.75 94 ILE A CA 1
ATOM 758 C C . ILE A 1 94 ? -18.679 -11.570 -0.404 1.00 87.75 94 ILE A C 1
ATOM 760 O O . ILE A 1 94 ? -19.115 -12.668 -0.745 1.00 87.75 94 ILE A O 1
ATOM 764 N N . ASP A 1 95 ? -17.904 -10.819 -1.180 1.00 85.00 95 ASP A N 1
ATOM 765 C CA . ASP A 1 95 ? -17.408 -11.255 -2.475 1.00 85.00 95 ASP A CA 1
ATOM 766 C C . ASP A 1 95 ? -15.951 -11.695 -2.327 1.00 85.00 95 ASP A C 1
ATOM 768 O O . ASP A 1 95 ? -15.179 -11.062 -1.615 1.00 85.00 95 ASP A O 1
ATOM 772 N N . ALA A 1 96 ? -15.600 -12.797 -2.980 1.00 79.56 96 ALA A N 1
ATOM 773 C CA . ALA A 1 96 ? -14.228 -13.279 -3.134 1.00 79.56 96 ALA A CA 1
ATOM 774 C C . ALA A 1 96 ? -13.866 -13.423 -4.625 1.00 79.56 96 ALA A C 1
ATOM 776 O O . ALA A 1 96 ? -12.937 -14.144 -5.000 1.00 79.56 96 ALA A O 1
ATOM 777 N N . GLY A 1 97 ? -14.628 -12.759 -5.493 1.00 75.75 97 GLY A N 1
ATOM 778 C CA . GLY A 1 97 ? -14.348 -12.598 -6.904 1.00 75.75 97 GLY A CA 1
ATOM 779 C C . GLY A 1 97 ? -13.032 -11.862 -7.128 1.00 75.75 97 GLY A C 1
ATOM 780 O O . GLY A 1 97 ? -12.550 -11.097 -6.289 1.00 75.75 97 GLY A O 1
ATOM 781 N N . LEU A 1 98 ? -12.411 -12.129 -8.280 1.00 78.19 98 LEU A N 1
ATOM 782 C CA . LEU A 1 98 ? -11.148 -11.500 -8.681 1.00 78.19 98 LEU A CA 1
ATOM 783 C C . LEU A 1 98 ? -10.007 -11.714 -7.665 1.00 78.19 98 LEU A C 1
ATOM 785 O O . LEU A 1 98 ? -9.066 -10.920 -7.592 1.00 78.19 98 LEU A O 1
ATOM 789 N N . VAL A 1 99 ? -10.084 -12.791 -6.877 1.00 83.25 99 VAL A N 1
ATOM 790 C CA . VAL A 1 99 ? -8.951 -13.277 -6.096 1.00 83.25 99 VAL A CA 1
ATOM 791 C C . VAL A 1 99 ? -7.998 -13.999 -7.036 1.00 83.25 99 VAL A C 1
ATOM 793 O O . VAL A 1 99 ? -8.365 -14.980 -7.683 1.00 83.25 99 VAL A O 1
ATOM 796 N N . THR A 1 100 ? -6.766 -13.509 -7.110 1.00 77.44 100 THR A N 1
ATOM 797 C CA . THR A 1 100 ? -5.715 -14.093 -7.941 1.00 77.44 100 THR A CA 1
ATOM 798 C C . THR A 1 100 ? -4.495 -14.437 -7.099 1.00 77.44 100 THR A C 1
ATOM 800 O O . THR A 1 100 ? -4.205 -13.821 -6.070 1.00 77.44 100 THR A O 1
ATOM 803 N N . THR A 1 101 ? -3.771 -15.461 -7.536 1.00 81.69 101 THR A N 1
ATOM 804 C CA . THR A 1 101 ? -2.464 -15.831 -6.992 1.00 81.69 101 THR A CA 1
ATOM 805 C C . THR A 1 101 ? -1.404 -15.520 -8.026 1.00 81.69 101 THR A C 1
ATOM 807 O O . THR A 1 101 ? -1.606 -15.810 -9.204 1.00 81.69 101 THR A O 1
ATOM 810 N N . LEU A 1 102 ? -0.260 -15.004 -7.589 1.00 74.75 102 LEU A N 1
ATOM 811 C CA . LEU A 1 102 ? 0.881 -14.851 -8.483 1.00 74.75 102 LEU A CA 1
ATOM 812 C C . LEU A 1 102 ? 1.525 -16.215 -8.726 1.00 74.75 102 LEU A C 1
ATOM 814 O O . LEU A 1 102 ? 1.727 -16.988 -7.778 1.00 74.75 102 LEU A O 1
ATOM 818 N N . ASP A 1 103 ? 1.871 -16.495 -9.980 1.00 81.81 103 ASP A N 1
ATOM 819 C CA . ASP A 1 103 ? 2.677 -17.662 -10.309 1.00 81.81 103 ASP A CA 1
ATOM 820 C C . ASP A 1 103 ? 4.110 -17.517 -9.747 1.00 81.81 103 ASP A C 1
ATOM 822 O O . ASP A 1 103 ? 4.485 -16.500 -9.154 1.00 81.81 103 ASP A O 1
ATOM 826 N N . ALA A 1 104 ? 4.941 -18.553 -9.883 1.00 81.38 104 ALA A N 1
ATOM 827 C CA . ALA A 1 104 ? 6.292 -18.523 -9.322 1.00 81.38 104 ALA A CA 1
ATOM 828 C C . ALA A 1 104 ? 7.166 -17.397 -9.909 1.00 81.38 104 ALA A C 1
ATOM 830 O O . ALA A 1 104 ? 7.987 -16.818 -9.189 1.00 81.38 104 ALA A O 1
ATOM 831 N N . LYS A 1 105 ? 6.993 -17.083 -11.197 1.00 82.62 105 LYS A N 1
ATOM 832 C CA . LYS A 1 105 ? 7.763 -16.060 -11.905 1.00 82.62 105 LYS A CA 1
ATOM 833 C C . LYS A 1 105 ? 7.292 -14.669 -11.499 1.00 82.62 105 LYS A C 1
ATOM 835 O O . LYS A 1 105 ? 8.124 -13.833 -11.158 1.00 82.62 105 LYS A O 1
ATOM 840 N N . ASP A 1 106 ? 5.990 -14.436 -11.464 1.00 78.12 106 ASP A N 1
ATOM 841 C CA . ASP A 1 106 ? 5.400 -13.148 -11.108 1.00 78.12 106 ASP A CA 1
ATOM 842 C C . ASP A 1 106 ? 5.618 -12.823 -9.637 1.00 78.12 106 ASP A C 1
ATOM 844 O O . ASP A 1 106 ? 5.930 -11.684 -9.283 1.00 78.12 106 ASP A O 1
ATOM 848 N N . ARG A 1 107 ? 5.579 -13.842 -8.775 1.00 78.50 107 ARG A N 1
ATOM 849 C CA . ARG A 1 107 ? 5.957 -13.697 -7.371 1.00 78.50 107 ARG A CA 1
ATOM 850 C C . ARG A 1 107 ? 7.421 -13.291 -7.226 1.00 78.50 107 ARG A C 1
ATOM 852 O O . ARG A 1 107 ? 7.718 -12.380 -6.456 1.00 78.50 107 ARG A O 1
ATOM 859 N N . GLN A 1 108 ? 8.339 -13.930 -7.954 1.00 81.06 108 GLN A N 1
ATOM 860 C CA . GLN A 1 108 ? 9.747 -13.520 -7.948 1.00 81.06 108 GLN A CA 1
ATOM 861 C C . GLN A 1 108 ? 9.901 -12.094 -8.493 1.00 81.06 108 GLN A C 1
ATOM 863 O O . GLN A 1 108 ? 10.611 -11.277 -7.902 1.00 81.06 108 GLN A O 1
ATOM 868 N N . ASN A 1 109 ? 9.177 -11.771 -9.567 1.00 82.44 109 ASN A N 1
ATOM 869 C CA . ASN A 1 109 ? 9.206 -10.452 -10.175 1.00 82.44 109 ASN A CA 1
ATOM 870 C C . ASN A 1 109 ? 8.791 -9.360 -9.184 1.00 82.44 109 ASN A C 1
ATOM 872 O O . ASN A 1 109 ? 9.464 -8.331 -9.057 1.00 82.44 109 ASN A O 1
ATOM 876 N N . PHE A 1 110 ? 7.706 -9.621 -8.460 1.00 80.31 110 PHE A N 1
ATOM 877 C CA . PHE A 1 110 ? 7.192 -8.770 -7.401 1.00 80.31 110 PHE A CA 1
ATOM 878 C C . PHE A 1 110 ? 8.187 -8.629 -6.243 1.00 80.31 110 PHE A C 1
ATOM 880 O O . PHE A 1 110 ? 8.427 -7.515 -5.782 1.00 80.31 110 PHE A O 1
ATOM 887 N N . LEU A 1 111 ? 8.801 -9.728 -5.795 1.00 80.50 111 LEU A N 1
ATOM 888 C CA . LEU A 1 111 ? 9.760 -9.710 -4.688 1.00 80.50 111 LEU A CA 1
ATOM 889 C C . LEU A 1 111 ? 11.008 -8.883 -5.001 1.00 80.50 111 LEU A C 1
ATOM 891 O O . LEU A 1 111 ? 11.429 -8.104 -4.148 1.00 80.50 111 LEU A O 1
ATOM 895 N N . ASP A 1 112 ? 11.583 -9.001 -6.199 1.00 83.00 112 ASP A N 1
ATOM 896 C CA . ASP A 1 112 ? 12.764 -8.199 -6.548 1.00 83.00 112 ASP A CA 1
ATOM 897 C C . ASP A 1 112 ? 12.415 -6.714 -6.701 1.00 83.00 112 ASP A C 1
ATOM 899 O O . ASP A 1 112 ? 13.193 -5.854 -6.287 1.00 83.00 112 ASP A O 1
ATOM 903 N N . LEU A 1 113 ? 11.236 -6.402 -7.259 1.00 84.69 113 LEU A N 1
ATOM 904 C CA . LEU A 1 113 ? 10.747 -5.025 -7.339 1.00 84.69 113 LEU A CA 1
ATOM 905 C C . LEU A 1 113 ? 10.556 -4.444 -5.934 1.00 84.69 113 LEU A C 1
ATOM 907 O O . LEU A 1 113 ? 11.024 -3.343 -5.640 1.00 84.69 113 LEU A O 1
ATOM 911 N N . PHE A 1 114 ? 9.906 -5.202 -5.050 1.00 80.38 114 PHE A N 1
ATOM 912 C CA . PHE A 1 114 ? 9.709 -4.812 -3.660 1.00 80.38 114 PHE A CA 1
ATOM 913 C C . PHE A 1 114 ? 11.049 -4.629 -2.938 1.00 80.38 114 PHE A C 1
ATOM 915 O O . PHE A 1 114 ? 11.207 -3.668 -2.186 1.00 80.38 114 PHE A O 1
ATOM 922 N N . ARG A 1 115 ? 12.034 -5.500 -3.201 1.00 80.38 115 ARG A N 1
ATOM 923 C CA . ARG A 1 115 ? 13.395 -5.382 -2.661 1.00 80.38 115 ARG A CA 1
ATOM 924 C C . ARG A 1 115 ? 14.036 -4.055 -3.061 1.00 80.38 115 ARG A C 1
ATOM 926 O O . ARG A 1 115 ? 14.486 -3.326 -2.183 1.00 80.38 115 ARG A O 1
ATOM 933 N N . ALA A 1 116 ? 14.043 -3.734 -4.354 1.00 84.81 116 ALA A N 1
ATOM 934 C CA . ALA A 1 116 ? 14.640 -2.501 -4.864 1.00 84.81 116 ALA A CA 1
ATOM 935 C C . ALA A 1 116 ? 14.016 -1.260 -4.198 1.00 84.81 116 ALA A C 1
ATOM 937 O O . ALA A 1 116 ? 14.722 -0.373 -3.719 1.00 84.81 116 ALA A O 1
ATOM 938 N N . ILE A 1 117 ? 12.687 -1.247 -4.048 1.00 83.12 117 ILE A N 1
ATOM 939 C CA . ILE A 1 117 ? 11.969 -0.170 -3.350 1.00 83.12 117 ILE A CA 1
ATOM 940 C C . ILE A 1 117 ? 12.357 -0.102 -1.863 1.00 83.12 117 ILE A C 1
ATOM 942 O O . ILE A 1 117 ? 12.598 0.992 -1.348 1.00 83.12 117 ILE A O 1
ATOM 946 N N . ALA A 1 118 ? 12.443 -1.244 -1.174 1.00 76.06 118 ALA A N 1
ATOM 947 C CA . ALA A 1 118 ? 12.817 -1.321 0.241 1.00 76.06 118 ALA A CA 1
ATOM 948 C C . ALA A 1 118 ? 14.257 -0.847 0.509 1.00 76.06 118 ALA A C 1
ATOM 950 O O . ALA A 1 118 ? 14.536 -0.277 1.564 1.00 76.06 118 ALA A O 1
ATOM 951 N N . GLU A 1 119 ? 15.163 -1.044 -0.449 1.00 80.69 119 GLU A N 1
ATOM 952 C CA . GLU A 1 119 ? 16.547 -0.553 -0.396 1.00 80.69 119 GLU A CA 1
ATOM 953 C C . GLU A 1 119 ? 16.682 0.912 -0.849 1.00 80.69 119 GLU A C 1
ATOM 955 O O . GLU A 1 119 ? 17.781 1.468 -0.853 1.00 80.69 119 GLU A O 1
ATOM 960 N N . PHE A 1 120 ? 15.560 1.570 -1.158 1.00 85.19 120 PHE A N 1
ATOM 961 C CA . PHE A 1 120 ? 15.492 2.914 -1.730 1.00 85.19 120 PHE A CA 1
ATOM 962 C C . PHE A 1 120 ? 16.229 3.061 -3.075 1.00 85.19 120 PHE A C 1
ATOM 964 O O . PHE A 1 120 ? 16.665 4.161 -3.432 1.00 85.19 120 PHE A O 1
ATOM 971 N N . ASP A 1 121 ? 16.332 1.966 -3.826 1.00 89.38 121 ASP A N 1
ATOM 972 C CA . ASP A 1 121 ? 16.879 1.904 -5.178 1.00 89.38 121 ASP A CA 1
ATOM 973 C C . ASP A 1 121 ? 15.734 1.946 -6.202 1.00 89.38 121 ASP A C 1
ATOM 975 O O . ASP A 1 121 ? 15.255 0.940 -6.732 1.00 89.38 121 ASP A O 1
ATOM 979 N N . GLY A 1 122 ? 15.230 3.156 -6.436 1.00 93.25 122 GLY A N 1
ATOM 980 C CA . GLY A 1 122 ? 14.177 3.391 -7.416 1.00 93.25 122 GLY A CA 1
ATOM 981 C C . GLY A 1 122 ? 14.655 3.299 -8.863 1.00 93.25 122 GLY A C 1
ATOM 982 O O . GLY A 1 122 ? 13.836 3.029 -9.737 1.00 93.25 122 GLY A O 1
ATOM 983 N N . TYR A 1 123 ? 15.951 3.472 -9.125 1.00 96.12 123 TYR A N 1
ATOM 984 C CA . TYR A 1 123 ? 16.521 3.269 -10.453 1.00 96.12 123 TYR A CA 1
ATOM 985 C C . TYR A 1 123 ? 16.405 1.795 -10.842 1.00 96.12 123 TYR A C 1
ATOM 987 O O . TYR A 1 123 ? 15.772 1.476 -11.852 1.00 96.12 123 TYR A O 1
ATOM 995 N N . ARG A 1 124 ? 16.880 0.887 -9.975 1.00 94.50 124 ARG A N 1
ATOM 996 C CA . ARG A 1 124 ? 16.729 -0.556 -10.188 1.00 94.50 124 ARG A CA 1
ATOM 997 C C . ARG A 1 124 ? 15.265 -0.972 -10.263 1.00 94.50 124 ARG A C 1
ATOM 999 O O . ARG A 1 124 ? 14.907 -1.796 -11.099 1.00 94.50 124 ARG A O 1
ATOM 1006 N N . ALA A 1 125 ? 14.398 -0.389 -9.432 1.00 93.06 125 ALA A N 1
ATOM 1007 C CA . ALA A 1 125 ? 12.958 -0.626 -9.529 1.00 93.06 125 ALA A CA 1
ATOM 1008 C C . ALA A 1 125 ? 12.408 -0.258 -10.920 1.00 93.06 125 ALA A C 1
ATOM 1010 O O . ALA A 1 125 ? 11.629 -1.020 -11.490 1.00 93.06 125 ALA A O 1
ATOM 1011 N N . GLY A 1 126 ? 12.837 0.873 -11.488 1.00 94.25 126 GLY A N 1
ATOM 1012 C CA . GLY A 1 126 ? 12.452 1.288 -12.835 1.00 94.25 126 GLY A CA 1
ATOM 1013 C C . GLY A 1 126 ? 12.952 0.342 -13.929 1.00 94.25 126 GLY A C 1
ATOM 1014 O O . GLY A 1 126 ? 12.171 -0.01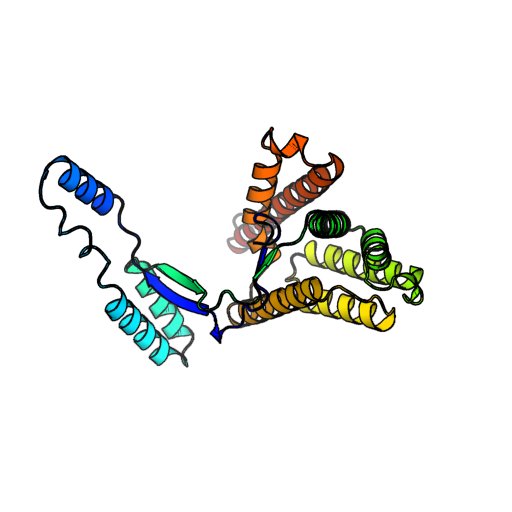6 -14.810 1.00 94.25 126 GLY A O 1
ATOM 1015 N N . GLU A 1 127 ? 14.200 -0.128 -13.845 1.00 95.25 127 GLU A N 1
ATOM 1016 C CA . GLU A 1 127 ? 14.729 -1.147 -14.767 1.00 95.25 127 GLU A CA 1
ATOM 1017 C C . GLU A 1 127 ? 13.889 -2.426 -14.726 1.00 95.25 127 GLU A C 1
ATOM 1019 O O . GLU A 1 127 ? 13.408 -2.885 -15.761 1.00 95.25 127 GLU A O 1
ATOM 1024 N N . LEU A 1 128 ? 13.634 -2.953 -13.523 1.00 92.12 128 LEU A N 1
ATOM 1025 C CA . LEU A 1 128 ? 12.838 -4.165 -13.326 1.00 92.12 128 LEU A CA 1
ATOM 1026 C C . LEU A 1 128 ? 11.419 -4.011 -13.887 1.00 92.12 128 LEU A C 1
ATOM 1028 O O . LEU A 1 128 ? 10.899 -4.938 -14.506 1.00 92.12 128 LEU A O 1
ATOM 1032 N N . MET A 1 129 ? 10.792 -2.844 -13.699 1.00 91.69 129 MET A N 1
ATOM 1033 C CA . MET A 1 129 ? 9.468 -2.557 -14.256 1.00 91.69 129 MET A CA 1
ATOM 1034 C C . MET A 1 129 ? 9.472 -2.563 -15.786 1.00 91.69 129 MET A C 1
ATOM 1036 O O . MET A 1 129 ? 8.522 -3.064 -16.381 1.00 91.69 129 MET A O 1
ATOM 1040 N N . VAL A 1 130 ? 10.515 -2.032 -16.428 1.00 93.25 130 VAL A N 1
ATOM 1041 C CA . VAL A 1 130 ? 10.632 -2.036 -17.893 1.00 93.25 130 VAL A CA 1
ATOM 1042 C C . VAL A 1 130 ? 10.931 -3.437 -18.413 1.00 93.25 130 VAL A C 1
ATOM 1044 O O . VAL A 1 130 ? 10.239 -3.898 -19.315 1.00 93.25 130 VAL A O 1
ATOM 1047 N N . GLU A 1 131 ? 11.917 -4.129 -17.838 1.00 91.00 131 GLU A N 1
ATOM 1048 C CA . GLU A 1 131 ? 12.342 -5.478 -18.243 1.00 91.00 131 GLU A CA 1
ATOM 1049 C C . GLU A 1 131 ? 11.196 -6.497 -18.196 1.00 91.00 131 GLU A C 1
ATOM 1051 O O . GLU A 1 131 ? 11.156 -7.430 -18.997 1.00 91.00 131 GLU A O 1
ATOM 1056 N N . ARG A 1 132 ? 10.270 -6.318 -17.250 1.00 87.94 132 ARG A N 1
ATOM 1057 C CA . ARG A 1 132 ? 9.210 -7.286 -16.931 1.00 87.94 132 ARG A CA 1
ATOM 1058 C C . ARG A 1 132 ? 7.822 -6.827 -17.368 1.00 87.94 132 ARG A C 1
ATOM 1060 O O . ARG A 1 132 ? 6.840 -7.498 -17.065 1.00 87.94 132 ARG A O 1
ATOM 1067 N N . CYS A 1 133 ? 7.716 -5.693 -18.064 1.00 87.31 133 CYS A N 1
ATOM 1068 C CA . CYS A 1 133 ? 6.443 -5.255 -18.629 1.00 87.31 133 CYS A CA 1
ATOM 1069 C C . CYS A 1 133 ? 6.054 -6.115 -19.845 1.00 87.31 133 CYS A C 1
ATOM 1071 O O . CYS A 1 133 ? 6.869 -6.861 -20.383 1.00 87.31 133 CYS A O 1
ATOM 1073 N N . ARG A 1 134 ? 4.800 -6.020 -20.301 1.00 85.12 134 ARG A N 1
ATOM 1074 C CA . ARG A 1 134 ? 4.280 -6.865 -21.396 1.00 85.12 134 ARG A CA 1
ATOM 1075 C C . ARG A 1 134 ? 4.974 -6.634 -22.739 1.00 85.12 134 ARG A C 1
ATOM 1077 O O . ARG A 1 134 ? 5.005 -7.538 -23.562 1.00 85.12 134 ARG A O 1
ATOM 1084 N N . THR A 1 135 ? 5.453 -5.414 -22.973 1.00 89.19 135 THR A N 1
ATOM 1085 C CA . THR A 1 135 ? 6.064 -4.992 -24.243 1.00 89.19 135 THR A CA 1
ATOM 1086 C C . THR A 1 135 ? 7.287 -4.115 -23.964 1.00 89.19 135 THR A C 1
ATOM 1088 O O . THR A 1 135 ? 7.215 -2.894 -24.158 1.00 89.19 135 THR A O 1
ATOM 1091 N N . PRO A 1 136 ? 8.386 -4.687 -23.438 1.00 89.25 136 PRO A N 1
ATOM 1092 C CA . PRO A 1 136 ? 9.575 -3.930 -23.048 1.00 89.25 136 PRO A CA 1
ATOM 1093 C C . PRO A 1 136 ? 10.160 -3.148 -24.224 1.00 89.25 136 PRO A C 1
ATOM 1095 O O . PRO A 1 136 ? 10.566 -1.995 -24.072 1.00 89.25 136 PRO A O 1
ATOM 1098 N N . GLU A 1 137 ? 10.171 -3.730 -25.421 1.00 90.69 137 GLU A N 1
ATOM 1099 C CA . GLU A 1 137 ? 10.628 -3.122 -26.677 1.00 90.69 137 GLU A CA 1
ATOM 1100 C C . GLU A 1 137 ? 9.884 -1.840 -27.063 1.00 90.69 137 GLU A C 1
ATOM 1102 O O . GLU A 1 137 ? 10.461 -0.993 -27.739 1.00 90.69 137 GLU A O 1
ATOM 1107 N N . LEU A 1 138 ? 8.646 -1.665 -26.595 1.00 91.44 138 LEU A N 1
ATOM 1108 C CA . LEU A 1 138 ? 7.838 -0.473 -26.864 1.00 91.44 138 LEU A CA 1
ATOM 1109 C C . LEU A 1 138 ? 7.988 0.618 -25.793 1.00 91.44 138 LEU A C 1
ATOM 1111 O O . LEU A 1 138 ? 7.418 1.697 -25.953 1.00 91.44 138 LEU A O 1
ATOM 1115 N N . ALA A 1 139 ? 8.720 0.353 -24.706 1.00 93.25 139 ALA A N 1
ATOM 1116 C CA . ALA A 1 139 ? 8.957 1.342 -23.663 1.00 93.25 139 ALA A CA 1
ATOM 1117 C C . ALA A 1 139 ? 9.817 2.497 -24.199 1.00 93.25 139 ALA A C 1
ATOM 1119 O O . ALA A 1 139 ? 10.906 2.289 -24.742 1.00 93.25 139 ALA A O 1
ATOM 1120 N N . VAL A 1 140 ? 9.326 3.719 -24.014 1.00 94.06 140 VAL A N 1
ATOM 1121 C CA . VAL A 1 140 ? 9.945 4.951 -24.508 1.00 94.06 140 VAL A CA 1
ATOM 1122 C C . VAL A 1 140 ? 10.848 5.528 -23.429 1.00 94.06 140 VAL A C 1
ATOM 1124 O O . VAL A 1 140 ? 10.419 5.694 -22.290 1.00 94.06 140 VAL A O 1
ATOM 1127 N N . ASP A 1 141 ? 12.079 5.885 -23.801 1.00 95.25 141 ASP A N 1
ATOM 1128 C CA . ASP A 1 141 ? 13.023 6.592 -22.927 1.00 95.25 141 ASP A CA 1
ATOM 1129 C C . ASP A 1 141 ? 13.173 5.921 -21.544 1.00 95.25 141 ASP A C 1
ATOM 1131 O O . ASP A 1 141 ? 12.822 6.466 -20.492 1.00 95.25 141 ASP A O 1
ATOM 1135 N N . ARG A 1 142 ? 13.633 4.664 -21.581 1.00 95.00 142 ARG A N 1
ATOM 1136 C CA . ARG A 1 142 ? 13.752 3.771 -20.416 1.00 95.00 142 ARG A CA 1
ATOM 1137 C C . ARG A 1 142 ? 14.633 4.360 -19.313 1.00 95.00 142 ARG A C 1
ATOM 1139 O O . ARG A 1 142 ? 14.331 4.189 -18.137 1.00 95.00 142 ARG A O 1
ATOM 1146 N N . GLU A 1 143 ? 15.681 5.077 -19.706 1.00 96.00 143 GLU A N 1
ATOM 1147 C CA . GLU A 1 143 ? 16.617 5.731 -18.791 1.00 96.00 143 GLU A CA 1
ATOM 1148 C C . GLU A 1 143 ? 15.911 6.811 -17.964 1.00 96.00 143 GLU A C 1
ATOM 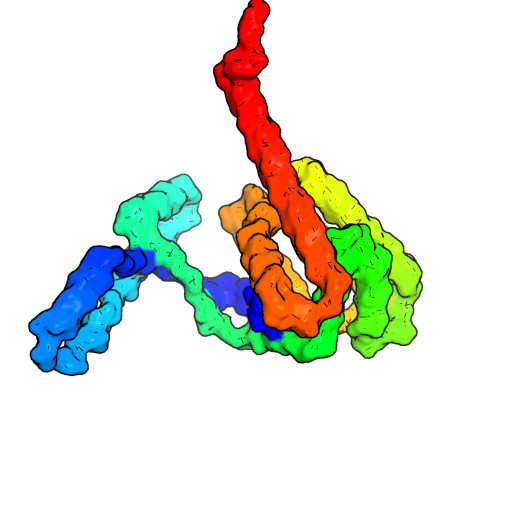1150 O O . GLU A 1 143 ? 15.929 6.793 -16.732 1.00 96.00 143 GLU A O 1
ATOM 1155 N N . THR A 1 144 ? 15.188 7.714 -18.631 1.00 96.50 144 THR A N 1
ATOM 1156 C CA . THR A 1 144 ? 14.409 8.748 -17.942 1.00 96.50 144 THR A CA 1
ATOM 1157 C C . THR A 1 144 ? 13.310 8.143 -17.075 1.00 96.50 144 THR A C 1
ATOM 1159 O O . THR A 1 144 ? 13.034 8.667 -15.993 1.00 96.50 144 THR A O 1
ATOM 1162 N N . PHE A 1 145 ? 12.696 7.033 -17.496 1.00 96.56 145 PHE A N 1
ATOM 1163 C CA . PHE A 1 145 ? 11.748 6.305 -16.652 1.00 96.56 145 PHE A CA 1
ATOM 1164 C C . PHE A 1 145 ? 12.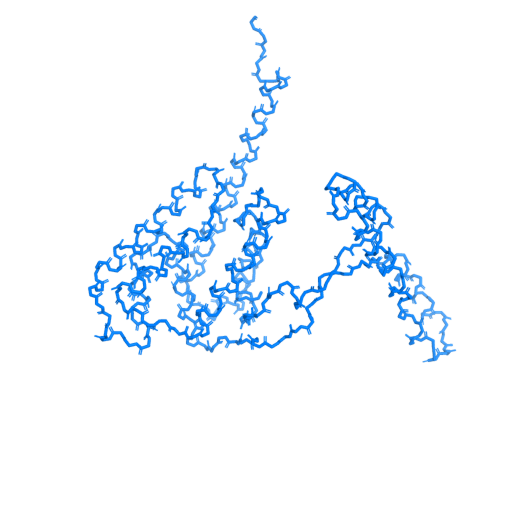409 5.806 -15.356 1.00 96.56 145 PHE A C 1
ATOM 1166 O O . PHE A 1 145 ? 11.880 6.059 -14.269 1.00 96.56 145 PHE A O 1
ATOM 1173 N N . ALA A 1 146 ? 13.582 5.170 -15.441 1.00 96.50 146 ALA A N 1
ATOM 1174 C CA . ALA A 1 146 ? 14.324 4.699 -14.271 1.00 96.50 146 ALA A CA 1
ATOM 1175 C C . ALA A 1 146 ? 14.738 5.855 -13.341 1.00 96.50 146 ALA A C 1
ATOM 1177 O O . ALA A 1 146 ? 14.532 5.787 -12.126 1.00 96.50 146 ALA A O 1
ATOM 1178 N N . LEU A 1 147 ? 15.207 6.977 -13.897 1.00 97.12 147 LEU A N 1
ATOM 1179 C CA . LEU A 1 147 ? 15.522 8.186 -13.125 1.00 97.12 147 LEU A CA 1
ATOM 1180 C C . LEU A 1 147 ? 14.284 8.798 -12.447 1.00 97.12 147 LEU A C 1
ATOM 1182 O O . LEU A 1 147 ? 14.349 9.222 -11.288 1.00 97.12 147 LEU A O 1
ATOM 1186 N N . LYS A 1 148 ? 13.127 8.816 -13.122 1.00 96.25 148 LYS A N 1
ATOM 1187 C CA . LYS A 1 148 ? 11.855 9.242 -12.511 1.00 96.25 148 LYS A CA 1
ATOM 1188 C C . LYS A 1 148 ? 11.471 8.337 -11.343 1.00 96.25 148 LYS A C 1
ATOM 1190 O O . LYS A 1 148 ? 11.079 8.850 -10.293 1.00 96.25 148 LYS A O 1
ATOM 1195 N N . MET A 1 149 ? 11.619 7.022 -11.491 1.00 95.81 149 MET A N 1
ATOM 1196 C CA . MET A 1 149 ? 11.371 6.069 -10.407 1.00 95.81 149 MET A CA 1
ATOM 1197 C C . MET A 1 149 ? 12.328 6.286 -9.227 1.00 95.81 149 MET A C 1
ATOM 1199 O O . MET A 1 149 ? 11.870 6.327 -8.081 1.00 95.81 149 MET A O 1
ATOM 1203 N N . GLN A 1 150 ? 13.614 6.552 -9.481 1.00 96.00 150 GLN A N 1
ATOM 1204 C CA . GLN A 1 150 ? 14.577 6.945 -8.444 1.00 96.00 150 GLN A CA 1
ATOM 1205 C C . GLN A 1 150 ? 14.118 8.190 -7.680 1.00 96.00 150 GLN A C 1
ATOM 1207 O O . GLN A 1 150 ? 14.109 8.198 -6.447 1.00 96.00 150 GLN A O 1
ATOM 1212 N N . HIS A 1 151 ? 13.680 9.234 -8.386 1.00 94.88 151 HIS A N 1
ATOM 1213 C CA . HIS A 1 151 ? 13.154 10.438 -7.743 1.00 94.88 151 HIS A CA 1
ATOM 1214 C C . HIS A 1 151 ? 11.914 10.160 -6.890 1.00 94.88 151 HIS A C 1
ATOM 1216 O O . HIS A 1 151 ? 11.823 10.675 -5.774 1.00 94.88 151 HIS A O 1
ATOM 1222 N N . ILE A 1 152 ? 10.979 9.335 -7.371 1.00 92.50 152 ILE A N 1
ATOM 1223 C CA . ILE A 1 152 ? 9.791 8.948 -6.600 1.00 92.50 152 ILE A CA 1
ATOM 1224 C C . ILE A 1 152 ? 10.217 8.254 -5.302 1.00 92.50 152 ILE A C 1
ATOM 1226 O O . ILE A 1 152 ? 9.818 8.697 -4.225 1.00 92.50 152 ILE A O 1
ATOM 1230 N N . VAL A 1 153 ? 11.079 7.239 -5.378 1.00 89.19 153 VAL A N 1
ATOM 1231 C CA . VAL A 1 153 ? 11.537 6.473 -4.207 1.00 89.19 153 VAL A CA 1
ATOM 1232 C C . VAL A 1 153 ? 12.312 7.347 -3.214 1.00 89.19 153 VAL A C 1
ATOM 1234 O O . VAL A 1 153 ? 12.076 7.272 -2.006 1.00 89.19 153 VAL A O 1
ATOM 1237 N N . LEU A 1 154 ? 13.164 8.259 -3.687 1.00 89.44 154 LEU A N 1
ATOM 1238 C CA . LEU A 1 154 ? 13.852 9.220 -2.818 1.00 89.44 154 LEU A CA 1
ATOM 1239 C C . LEU A 1 154 ? 12.888 10.211 -2.150 1.00 89.44 154 LEU A C 1
ATOM 1241 O O . LEU A 1 154 ? 13.117 10.614 -1.007 1.00 89.44 154 LEU A O 1
ATOM 1245 N N . ASN A 1 155 ? 11.802 10.599 -2.823 1.00 86.38 155 ASN A N 1
ATOM 1246 C CA . ASN A 1 155 ? 10.758 11.423 -2.213 1.00 86.38 155 ASN A CA 1
ATOM 1247 C C . ASN A 1 155 ? 10.037 10.656 -1.096 1.00 86.38 155 ASN A C 1
ATOM 1249 O O . ASN A 1 155 ? 9.790 11.235 -0.034 1.00 86.38 155 ASN A O 1
ATOM 1253 N N . VAL A 1 156 ? 9.748 9.363 -1.306 1.00 81.00 156 VAL A N 1
ATOM 1254 C CA . VAL A 1 156 ? 9.194 8.483 -0.262 1.00 81.00 156 VAL A CA 1
ATOM 1255 C C . VAL A 1 156 ? 10.143 8.408 0.919 1.00 81.00 156 VAL A C 1
ATOM 1257 O O . VAL A 1 156 ? 9.702 8.625 2.045 1.00 81.00 156 VAL A O 1
ATOM 1260 N N . LYS A 1 157 ? 11.442 8.191 0.668 1.00 79.25 157 LYS A N 1
ATOM 1261 C CA . LYS A 1 157 ? 12.485 8.206 1.698 1.00 79.25 157 LYS A CA 1
ATOM 1262 C C . LYS A 1 157 ? 12.352 9.473 2.541 1.00 79.25 157 LYS A C 1
ATOM 1264 O O . LYS A 1 157 ? 11.966 9.393 3.699 1.00 79.25 157 LYS A O 1
ATOM 1269 N N . ARG A 1 158 ? 12.526 10.660 1.956 1.00 79.12 158 ARG A N 1
ATOM 1270 C CA . ARG A 1 158 ? 12.487 11.924 2.719 1.00 79.12 158 ARG A CA 1
ATOM 1271 C C . ARG A 1 158 ? 11.217 12.089 3.567 1.00 79.12 158 ARG A C 1
ATOM 1273 O O . ARG A 1 158 ? 11.337 12.450 4.731 1.00 79.12 158 ARG A O 1
ATOM 1280 N N . LYS A 1 159 ? 10.036 11.762 3.027 1.00 74.62 159 LYS A N 1
ATOM 1281 C CA . LYS A 1 159 ? 8.761 11.836 3.769 1.00 74.62 159 LYS A CA 1
ATOM 1282 C C . LYS A 1 159 ? 8.635 10.773 4.872 1.00 74.62 159 LYS A C 1
ATOM 1284 O O . LYS A 1 159 ? 8.064 11.053 5.918 1.00 74.62 159 LYS A O 1
ATOM 1289 N N . THR A 1 160 ? 9.200 9.580 4.668 1.00 68.06 160 THR A N 1
ATOM 1290 C CA . THR A 1 160 ? 9.201 8.482 5.663 1.00 68.06 160 THR A CA 1
ATOM 1291 C C . THR A 1 160 ? 10.022 8.861 6.884 1.00 68.06 160 THR A C 1
ATOM 1293 O O . THR A 1 160 ? 9.665 8.507 8.006 1.00 68.06 160 THR A O 1
ATOM 1296 N N . PHE A 1 161 ? 11.127 9.570 6.654 1.00 61.34 161 PHE A N 1
ATOM 1297 C CA . PHE A 1 161 ? 12.034 10.040 7.694 1.00 61.34 161 PHE A CA 1
ATOM 1298 C C . PHE A 1 161 ? 11.540 11.329 8.380 1.00 61.34 161 PHE A C 1
ATOM 1300 O O . PHE A 1 161 ? 11.945 11.595 9.505 1.00 61.34 161 PHE A O 1
ATOM 1307 N N . SER A 1 162 ? 10.659 12.123 7.758 1.00 58.03 162 SER A N 1
ATOM 1308 C CA . SER A 1 162 ? 10.245 13.435 8.285 1.00 58.03 162 SER A CA 1
ATOM 1309 C C . SER A 1 162 ? 9.074 13.405 9.284 1.00 58.03 162 SER A C 1
ATOM 1311 O O . SER A 1 162 ? 8.344 14.389 9.361 1.00 58.03 162 SER A O 1
ATOM 1313 N N . LEU A 1 163 ? 8.837 12.290 9.993 1.00 55.00 163 LEU A N 1
ATOM 1314 C CA . LEU A 1 163 ? 7.677 12.064 10.891 1.00 55.00 163 LEU A CA 1
ATOM 1315 C C . LEU A 1 163 ? 6.298 12.400 10.260 1.00 55.00 163 LEU A C 1
ATOM 1317 O O . LEU A 1 163 ? 5.301 12.554 10.959 1.00 55.00 163 LEU A O 1
ATOM 1321 N N . GLY A 1 164 ? 6.223 12.519 8.932 1.00 58.75 164 GLY A N 1
ATOM 1322 C CA . GLY A 1 164 ? 5.035 12.982 8.221 1.00 58.75 164 GLY A CA 1
ATOM 1323 C C . GLY A 1 164 ? 4.160 11.831 7.734 1.00 58.75 164 GLY A C 1
ATOM 1324 O O . GLY A 1 164 ? 4.650 10.758 7.386 1.00 58.75 164 GLY A O 1
ATOM 1325 N N . GLN A 1 165 ? 2.854 12.076 7.633 1.00 64.69 165 GLN A N 1
ATOM 1326 C CA . GLN A 1 165 ? 1.916 11.137 7.019 1.00 64.69 165 GLN A CA 1
ATOM 1327 C C . GLN A 1 165 ? 2.202 11.000 5.518 1.00 64.69 165 GLN A C 1
ATOM 1329 O O . GLN A 1 165 ? 2.035 11.944 4.740 1.00 64.69 165 GLN A O 1
ATOM 1334 N N . ILE A 1 166 ? 2.618 9.810 5.086 1.00 70.75 166 ILE A N 1
ATOM 1335 C CA . ILE A 1 166 ? 2.803 9.519 3.664 1.00 70.75 166 ILE A CA 1
ATOM 1336 C C . ILE A 1 166 ? 1.455 9.189 3.032 1.00 70.75 166 ILE A C 1
ATOM 1338 O O . ILE A 1 166 ? 0.838 8.177 3.358 1.00 70.75 166 ILE A O 1
ATOM 1342 N N . LYS A 1 167 ? 1.039 10.004 2.063 1.00 73.69 167 LYS A N 1
ATOM 1343 C CA . LYS A 1 167 ? -0.062 9.678 1.152 1.00 73.69 167 LYS A CA 1
ATOM 1344 C C . LYS A 1 167 ? 0.466 8.748 0.061 1.00 73.69 167 LYS A C 1
ATOM 1346 O O . LYS A 1 167 ? 1.218 9.191 -0.811 1.00 73.69 167 LYS A O 1
ATOM 1351 N N . ILE A 1 168 ? 0.106 7.467 0.118 1.00 77.94 168 ILE A N 1
ATOM 1352 C CA . ILE A 1 168 ? 0.514 6.473 -0.886 1.00 77.94 168 ILE A CA 1
ATOM 1353 C C . ILE A 1 168 ? -0.117 6.817 -2.241 1.00 77.94 168 ILE A C 1
ATOM 1355 O O . ILE A 1 168 ? 0.526 6.659 -3.277 1.00 77.94 168 ILE A O 1
ATOM 1359 N N . SER A 1 169 ? -1.302 7.421 -2.225 1.00 76.06 169 SER A N 1
ATOM 1360 C CA . SER A 1 169 ? -2.007 7.929 -3.401 1.00 76.06 169 SER A CA 1
ATOM 1361 C C . SER A 1 169 ? -1.151 8.878 -4.251 1.00 76.06 169 SER A C 1
ATOM 1363 O O . SER A 1 169 ? -1.107 8.727 -5.470 1.00 76.06 169 SER A O 1
ATOM 1365 N N . ASP A 1 170 ? -0.391 9.793 -3.633 1.00 82.81 170 ASP A N 1
ATOM 1366 C CA . ASP A 1 170 ? 0.507 10.712 -4.357 1.00 82.81 170 ASP A CA 1
ATOM 1367 C C . ASP A 1 170 ? 1.652 9.956 -5.055 1.00 82.81 170 ASP A C 1
ATOM 1369 O O . ASP A 1 170 ? 2.075 10.297 -6.167 1.00 82.81 170 ASP A O 1
ATOM 1373 N N . ILE A 1 171 ? 2.169 8.920 -4.386 1.00 86.12 171 ILE A N 1
ATOM 1374 C CA . ILE A 1 171 ? 3.268 8.082 -4.874 1.00 86.12 171 ILE A CA 1
ATOM 1375 C C . ILE A 1 171 ? 2.778 7.259 -6.062 1.00 86.12 171 ILE A C 1
ATOM 1377 O O . ILE A 1 171 ? 3.362 7.332 -7.142 1.00 86.12 171 ILE A O 1
ATOM 1381 N N . LEU A 1 172 ? 1.680 6.525 -5.886 1.00 83.75 172 LEU A N 1
ATOM 1382 C CA . LEU A 1 172 ? 1.097 5.681 -6.925 1.00 83.75 172 LEU A CA 1
ATOM 1383 C C . LEU A 1 172 ? 0.635 6.506 -8.125 1.00 83.75 172 LEU A C 1
ATOM 1385 O O . LEU A 1 172 ? 0.892 6.108 -9.256 1.00 83.75 172 LEU A O 1
ATOM 1389 N N . HIS A 1 173 ? 0.064 7.695 -7.915 1.00 87.12 173 HIS A N 1
ATOM 1390 C CA . HIS A 1 173 ? -0.243 8.613 -9.012 1.00 87.12 173 HIS A CA 1
ATOM 1391 C C . HIS A 1 173 ? 1.017 9.004 -9.805 1.00 87.12 173 HIS A C 1
ATOM 1393 O O . HIS A 1 173 ? 1.001 9.006 -11.037 1.00 87.12 173 HIS A O 1
ATOM 1399 N N . SER A 1 174 ? 2.126 9.295 -9.118 1.00 90.38 174 SER A N 1
ATOM 1400 C CA . SER A 1 174 ? 3.402 9.626 -9.767 1.00 90.38 174 SER A CA 1
ATOM 1401 C C . SER A 1 174 ? 3.959 8.450 -10.576 1.00 90.38 174 SER A C 1
ATOM 1403 O O . SER A 1 174 ? 4.417 8.647 -11.702 1.00 90.38 174 SER A O 1
ATOM 1405 N N . VAL A 1 175 ? 3.860 7.229 -10.039 1.00 90.69 175 VAL A N 1
ATOM 1406 C CA . VAL A 1 175 ? 4.260 5.999 -10.739 1.00 90.69 175 VAL A CA 1
ATOM 1407 C C . VAL A 1 175 ? 3.377 5.767 -11.965 1.00 90.69 175 VAL A C 1
ATOM 1409 O O . VAL A 1 175 ? 3.900 5.641 -13.066 1.00 90.69 175 VAL A O 1
ATOM 1412 N N . LEU A 1 176 ? 2.048 5.785 -11.820 1.00 89.06 176 LEU A N 1
ATOM 1413 C CA . LEU A 1 176 ? 1.107 5.581 -12.930 1.00 89.06 176 LEU A CA 1
ATOM 1414 C C . LEU A 1 176 ? 1.279 6.632 -14.035 1.00 89.06 176 LEU A C 1
ATOM 1416 O O . LEU A 1 176 ? 1.180 6.311 -15.221 1.00 89.06 176 LEU A O 1
ATOM 1420 N N . LYS A 1 177 ? 1.586 7.880 -13.663 1.00 92.38 177 LYS A N 1
ATOM 1421 C CA . LYS A 1 177 ? 1.932 8.937 -14.616 1.00 92.38 177 LYS A CA 1
ATOM 1422 C C . LYS A 1 177 ? 3.206 8.593 -15.395 1.00 92.38 177 LYS A C 1
ATOM 1424 O O . LYS A 1 177 ? 3.176 8.667 -16.620 1.00 92.38 177 LYS A O 1
ATOM 1429 N N . ALA A 1 178 ? 4.280 8.179 -14.719 1.00 93.81 178 ALA A N 1
ATOM 1430 C CA . ALA A 1 178 ? 5.528 7.781 -15.375 1.00 93.81 178 ALA A CA 1
ATOM 1431 C C . ALA A 1 178 ? 5.332 6.557 -16.286 1.00 93.81 178 ALA A C 1
ATOM 1433 O O . ALA A 1 178 ? 5.782 6.558 -17.428 1.00 93.81 178 ALA A O 1
ATOM 1434 N N . VAL A 1 179 ? 4.593 5.552 -15.813 1.00 92.38 179 VAL A N 1
ATOM 1435 C CA . VAL A 1 179 ? 4.236 4.343 -16.570 1.00 92.38 179 VAL A CA 1
ATOM 1436 C C . VAL A 1 179 ? 3.514 4.706 -17.870 1.00 92.38 179 VAL A C 1
ATOM 1438 O O . VAL A 1 179 ? 3.857 4.189 -18.934 1.00 92.38 179 VAL A O 1
ATOM 1441 N N . ARG A 1 180 ? 2.546 5.629 -17.800 1.00 92.19 180 ARG A N 1
ATOM 1442 C CA . ARG A 1 180 ? 1.798 6.108 -18.968 1.00 92.19 180 ARG A CA 1
ATOM 1443 C C . ARG A 1 180 ? 2.673 6.908 -19.933 1.00 92.19 180 ARG A C 1
ATOM 1445 O O . ARG A 1 180 ? 2.602 6.670 -21.130 1.00 92.19 180 ARG A O 1
ATOM 1452 N N . GLU A 1 181 ? 3.472 7.846 -19.425 1.00 95.12 181 GLU A N 1
ATOM 1453 C CA . GLU A 1 181 ? 4.349 8.705 -20.239 1.00 95.12 181 GLU A CA 1
ATOM 1454 C C . GLU A 1 181 ? 5.421 7.906 -20.992 1.00 95.12 181 GLU A C 1
ATOM 1456 O O . GLU A 1 181 ? 5.742 8.237 -22.129 1.00 95.12 181 GLU A O 1
ATOM 1461 N N . HIS A 1 182 ? 5.944 6.845 -20.377 1.00 95.38 182 HIS A N 1
ATOM 1462 C CA . HIS A 1 182 ? 7.024 6.024 -20.930 1.00 95.38 182 HIS A CA 1
ATOM 1463 C C . HIS A 1 182 ? 6.536 4.708 -21.556 1.00 95.38 182 HIS A C 1
ATOM 1465 O O . HIS A 1 182 ? 7.343 3.857 -21.923 1.00 95.38 182 HIS A O 1
ATOM 1471 N N . HIS A 1 183 ? 5.218 4.530 -21.706 1.00 92.38 183 HIS A N 1
ATOM 1472 C CA . HIS A 1 183 ? 4.605 3.353 -22.335 1.00 92.38 183 HIS A CA 1
ATOM 1473 C C . HIS A 1 183 ? 5.014 2.002 -21.712 1.00 92.38 183 HIS A C 1
ATOM 1475 O O . HIS A 1 183 ? 5.056 0.974 -22.392 1.00 92.38 183 HIS A O 1
ATOM 1481 N N . VAL A 1 184 ? 5.265 1.974 -20.402 1.00 92.44 184 VAL A N 1
ATOM 1482 C CA . VAL A 1 184 ? 5.619 0.749 -19.670 1.00 92.44 184 VAL A CA 1
ATOM 1483 C C . VAL A 1 184 ? 4.345 -0.067 -19.423 1.00 92.44 184 VAL A C 1
ATOM 1485 O O . VAL A 1 184 ? 3.631 0.144 -18.449 1.00 92.44 184 VAL A O 1
ATOM 1488 N N . LYS A 1 185 ? 3.979 -0.981 -20.326 1.00 87.44 185 LYS A N 1
ATOM 1489 C CA . LYS A 1 185 ? 2.704 -1.718 -20.215 1.00 87.44 185 LYS A CA 1
ATOM 1490 C C . LYS A 1 185 ? 2.721 -2.744 -19.081 1.00 87.44 185 LYS A C 1
ATOM 1492 O O . LYS A 1 185 ? 3.209 -3.859 -19.256 1.00 87.44 185 LYS A O 1
ATOM 1497 N N . MET A 1 186 ? 2.143 -2.382 -17.941 1.00 80.44 186 MET A N 1
ATOM 1498 C CA . MET A 1 186 ? 1.993 -3.282 -16.796 1.00 80.44 186 MET A CA 1
ATOM 1499 C C . MET A 1 186 ? 1.002 -4.421 -17.076 1.00 80.44 186 MET A C 1
ATOM 1501 O O . MET A 1 186 ? 0.127 -4.328 -17.941 1.00 80.44 186 MET A O 1
ATOM 1505 N N . GLU A 1 187 ? 1.140 -5.500 -16.315 1.00 77.56 187 GLU A N 1
ATOM 1506 C CA . GLU A 1 187 ? 0.199 -6.611 -16.315 1.00 77.56 187 GLU A CA 1
ATOM 1507 C C . GLU A 1 187 ? -1.133 -6.236 -15.652 1.00 77.56 187 GLU A C 1
ATOM 1509 O O . GLU A 1 187 ? -1.159 -5.480 -14.682 1.00 77.56 187 GLU A O 1
ATOM 1514 N N . ALA A 1 188 ? -2.246 -6.750 -16.184 1.00 75.25 188 ALA A N 1
ATOM 1515 C CA . ALA A 1 188 ? -3.589 -6.408 -15.712 1.00 75.25 188 ALA A CA 1
ATOM 1516 C C . ALA A 1 188 ? -3.787 -6.762 -14.229 1.00 75.25 188 ALA A C 1
ATOM 1518 O O . ALA A 1 188 ? -4.297 -5.942 -13.469 1.00 75.25 188 ALA A O 1
ATOM 1519 N N . ASP A 1 189 ? -3.297 -7.926 -13.802 1.00 70.31 189 ASP A N 1
ATOM 1520 C CA . ASP A 1 189 ? -3.411 -8.391 -12.416 1.00 70.31 189 ASP A CA 1
ATOM 1521 C C . ASP A 1 189 ? -2.649 -7.475 -11.448 1.00 70.31 189 ASP A C 1
ATOM 1523 O O . ASP A 1 189 ? -3.133 -7.140 -10.362 1.00 70.31 189 ASP A O 1
ATOM 1527 N N . PHE A 1 190 ? -1.492 -6.967 -11.878 1.00 70.94 190 PHE A N 1
ATOM 1528 C CA . PHE A 1 190 ? -0.723 -5.989 -11.115 1.00 70.94 190 PHE A CA 1
ATOM 1529 C C . PHE A 1 190 ? -1.445 -4.636 -11.022 1.00 70.94 190 PHE A C 1
ATOM 1531 O O . PHE A 1 190 ? -1.511 -4.042 -9.946 1.00 70.94 190 PHE A O 1
ATOM 1538 N N . VAL A 1 191 ? -2.039 -4.156 -12.120 1.00 76.12 191 VAL A N 1
ATOM 1539 C CA . VAL A 1 191 ? -2.823 -2.906 -12.126 1.00 76.12 191 VAL A CA 1
ATOM 1540 C C . VAL A 1 191 ? -4.012 -3.000 -11.173 1.00 76.12 191 VAL A C 1
ATOM 1542 O O . VAL A 1 191 ? -4.220 -2.097 -10.362 1.00 76.12 191 VAL A O 1
ATOM 1545 N N . ASN A 1 192 ? -4.748 -4.107 -11.220 1.00 75.81 192 ASN A N 1
ATOM 1546 C CA . ASN A 1 192 ? -5.886 -4.356 -10.340 1.00 75.81 192 ASN A CA 1
ATOM 1547 C C . ASN A 1 192 ? -5.470 -4.377 -8.860 1.00 75.81 192 ASN A C 1
ATOM 1549 O O . ASN A 1 192 ? -6.131 -3.771 -8.013 1.00 75.81 192 ASN A O 1
ATOM 1553 N N . THR A 1 193 ? -4.319 -4.986 -8.556 1.00 74.44 193 THR A N 1
ATOM 1554 C CA . THR A 1 193 ? -3.718 -4.962 -7.213 1.00 74.44 193 THR A CA 1
ATOM 1555 C C . THR A 1 193 ? -3.447 -3.529 -6.748 1.00 74.44 193 THR A C 1
ATOM 1557 O O . THR A 1 193 ? -3.824 -3.148 -5.640 1.00 74.44 193 THR A O 1
ATOM 1560 N N . VAL A 1 194 ? -2.827 -2.707 -7.600 1.00 75.00 194 VAL A N 1
ATOM 1561 C CA . VAL A 1 194 ? -2.508 -1.305 -7.285 1.00 75.00 194 VAL A CA 1
ATOM 1562 C C . VAL A 1 194 ? -3.775 -0.478 -7.051 1.00 75.00 194 VAL A C 1
ATOM 1564 O O . VAL A 1 194 ? -3.828 0.300 -6.098 1.00 75.00 194 VAL A O 1
ATOM 1567 N N . ILE A 1 195 ? -4.806 -0.659 -7.879 1.00 78.69 195 ILE A N 1
ATOM 1568 C CA . ILE A 1 195 ? -6.100 0.025 -7.721 1.00 78.69 195 ILE A CA 1
ATOM 1569 C C . ILE A 1 195 ? -6.765 -0.373 -6.401 1.00 78.69 195 ILE A C 1
ATOM 1571 O O . ILE A 1 195 ? -7.262 0.490 -5.682 1.00 78.69 195 ILE A O 1
ATOM 1575 N N . SER A 1 196 ? -6.716 -1.653 -6.041 1.00 77.88 196 SER A N 1
ATOM 1576 C CA . SER A 1 196 ? -7.272 -2.142 -4.774 1.00 77.88 196 SER A CA 1
ATOM 1577 C C . SER A 1 196 ? -6.592 -1.497 -3.571 1.00 77.88 196 SER A C 1
ATOM 1579 O O . SER A 1 196 ? -7.263 -1.042 -2.650 1.00 77.88 196 SER A O 1
ATOM 1581 N N . VAL A 1 197 ? -5.260 -1.384 -3.602 1.00 78.62 197 VAL A N 1
ATOM 1582 C CA . VAL A 1 197 ? -4.494 -0.689 -2.556 1.00 78.62 197 VAL A CA 1
ATOM 1583 C C . VAL A 1 197 ? -4.888 0.789 -2.467 1.00 78.62 197 VAL A C 1
ATOM 1585 O O . VAL A 1 197 ? -5.049 1.298 -1.359 1.00 78.62 197 VAL A O 1
ATOM 1588 N N . LEU A 1 198 ? -5.089 1.469 -3.603 1.00 78.75 198 LEU A N 1
ATOM 1589 C CA . LEU A 1 198 ? -5.558 2.862 -3.633 1.00 78.75 198 LEU A CA 1
ATOM 1590 C C . LEU A 1 198 ? -6.952 3.022 -3.025 1.00 78.75 198 LEU A C 1
ATOM 1592 O O . LEU A 1 198 ? -7.175 3.952 -2.253 1.00 78.75 198 LEU A O 1
ATOM 1596 N N . LEU A 1 199 ? -7.882 2.126 -3.360 1.00 81.38 199 LEU A N 1
ATOM 1597 C CA . LEU A 1 199 ? -9.239 2.148 -2.817 1.00 81.38 199 LEU A CA 1
ATOM 1598 C C . LEU A 1 199 ? -9.231 1.908 -1.307 1.00 81.38 199 LEU A C 1
ATOM 1600 O O . LEU A 1 199 ? -9.833 2.685 -0.569 1.00 81.38 199 LEU A O 1
ATOM 1604 N N . LEU A 1 200 ? -8.492 0.897 -0.841 1.00 80.88 200 LEU A N 1
ATOM 1605 C CA . LEU A 1 200 ? -8.342 0.606 0.585 1.00 80.88 200 LEU A CA 1
ATOM 1606 C C . LEU A 1 200 ? -7.684 1.755 1.350 1.00 80.88 200 LEU A C 1
ATOM 1608 O O . LEU A 1 200 ? -8.145 2.092 2.437 1.00 80.88 200 LEU A O 1
ATOM 1612 N N . GLU A 1 201 ? -6.637 2.381 0.801 1.00 79.88 201 GLU A N 1
ATOM 1613 C CA . GLU A 1 201 ? -6.061 3.586 1.408 1.00 79.88 201 GLU A CA 1
ATOM 1614 C C . GLU A 1 201 ? -7.099 4.708 1.458 1.00 79.88 201 GLU A C 1
ATOM 1616 O O . GLU A 1 201 ? -7.236 5.358 2.493 1.00 79.88 201 GLU A O 1
ATOM 1621 N N . GLY A 1 202 ? -7.809 4.952 0.355 1.00 82.56 202 GLY A N 1
ATOM 1622 C CA . GLY A 1 202 ? -8.819 6.001 0.267 1.00 82.56 202 GLY A CA 1
ATOM 1623 C C . GLY A 1 202 ? -9.896 5.835 1.335 1.00 82.56 202 GLY A C 1
ATOM 1624 O O . GLY A 1 202 ? -10.178 6.782 2.067 1.00 82.56 202 GLY A O 1
ATOM 1625 N N . ILE A 1 203 ? -10.431 4.621 1.479 1.00 83.81 203 ILE A N 1
ATOM 1626 C CA . ILE A 1 203 ? -11.397 4.266 2.526 1.00 83.81 203 ILE A CA 1
ATOM 1627 C C . ILE A 1 203 ? -10.764 4.432 3.912 1.00 83.81 203 ILE A C 1
ATOM 1629 O O . ILE A 1 203 ? -11.333 5.099 4.773 1.00 83.81 203 ILE A O 1
ATOM 1633 N N . GLY A 1 204 ? -9.561 3.890 4.120 1.00 82.25 204 GLY A N 1
ATOM 1634 C CA . GLY A 1 204 ? -8.844 3.982 5.390 1.00 82.25 204 GLY A CA 1
ATOM 1635 C C . GLY A 1 204 ? -8.611 5.426 5.835 1.00 82.25 204 GLY A C 1
ATOM 1636 O O . GLY A 1 204 ? -8.809 5.740 7.001 1.00 82.25 204 GLY A O 1
ATOM 1637 N N . ARG A 1 205 ? -8.276 6.329 4.907 1.00 81.00 205 ARG A N 1
ATOM 1638 C CA . ARG A 1 205 ? -8.083 7.761 5.183 1.00 81.00 205 ARG A CA 1
ATOM 1639 C C . ARG A 1 205 ? -9.384 8.540 5.356 1.00 81.00 205 ARG A C 1
ATOM 1641 O O . ARG A 1 205 ? -9.372 9.568 6.027 1.00 81.00 205 ARG A O 1
ATOM 1648 N N . GLN A 1 206 ? -10.484 8.091 4.748 1.00 82.69 206 GLN A N 1
ATOM 1649 C CA . GLN A 1 206 ? -11.811 8.649 5.024 1.00 82.69 206 GLN A CA 1
ATOM 1650 C C . GLN A 1 206 ? -12.268 8.309 6.446 1.00 82.69 206 GLN A C 1
ATOM 1652 O O . GLN A 1 206 ? -12.872 9.153 7.103 1.00 82.69 206 GLN A O 1
ATOM 1657 N N . LEU A 1 207 ? -11.956 7.098 6.919 1.00 81.56 207 LEU A N 1
ATOM 1658 C CA . LEU A 1 207 ? -12.281 6.646 8.274 1.00 81.56 207 LEU A CA 1
ATOM 1659 C C . LEU A 1 207 ? -11.333 7.239 9.326 1.00 81.56 207 LEU A C 1
ATOM 1661 O O . LEU A 1 207 ? -11.783 7.694 10.375 1.00 81.56 207 LEU A O 1
ATOM 1665 N N . ASP A 1 208 ? -10.036 7.269 9.032 1.00 81.38 208 ASP A N 1
ATOM 1666 C CA . ASP A 1 208 ? -8.997 7.836 9.885 1.00 81.38 208 ASP A CA 1
ATOM 1667 C C . ASP A 1 208 ? -8.041 8.722 9.061 1.00 81.38 208 ASP A C 1
ATOM 1669 O O . ASP A 1 208 ? -7.070 8.236 8.467 1.00 81.38 208 ASP A O 1
ATOM 1673 N N . PRO A 1 209 ? -8.259 10.051 9.040 1.00 80.75 209 PRO A N 1
ATOM 1674 C CA . PRO A 1 209 ? -7.333 10.988 8.402 1.00 80.75 209 PRO A CA 1
ATOM 1675 C C . PRO A 1 209 ? -5.914 10.928 8.995 1.00 80.75 209 PRO A C 1
ATOM 1677 O O . PRO A 1 209 ? -4.946 11.283 8.319 1.00 80.75 209 PRO A O 1
ATOM 1680 N N . GLY A 1 210 ? -5.800 10.467 10.247 1.00 76.75 210 GLY A N 1
ATOM 1681 C CA . GLY A 1 210 ? -4.585 10.272 11.030 1.00 76.75 210 GLY A CA 1
ATOM 1682 C C . GLY A 1 210 ? -3.702 9.101 10.585 1.00 76.75 210 GLY A C 1
ATOM 1683 O O . GLY A 1 210 ? -2.536 9.041 10.985 1.00 76.75 210 GLY A O 1
ATOM 1684 N N . LEU A 1 211 ? -4.235 8.200 9.752 1.00 77.94 211 LEU A N 1
ATOM 1685 C CA . LEU A 1 211 ? -3.664 6.882 9.482 1.00 77.94 211 LEU A CA 1
ATOM 1686 C C . LEU A 1 211 ? -2.233 6.943 8.913 1.00 77.94 211 LEU A C 1
ATOM 1688 O O . LEU A 1 211 ? -1.995 7.413 7.789 1.00 77.94 211 LEU A O 1
ATOM 1692 N N . ASP A 1 212 ? -1.281 6.391 9.674 1.00 75.50 212 ASP A N 1
ATOM 1693 C CA . ASP A 1 212 ? 0.066 6.058 9.200 1.00 75.50 212 ASP A CA 1
ATOM 1694 C C . ASP A 1 212 ? 0.120 4.582 8.779 1.00 75.50 212 ASP A C 1
ATOM 1696 O O . ASP A 1 212 ? 0.339 3.678 9.588 1.00 75.50 212 ASP A O 1
ATOM 1700 N N . LEU A 1 213 ? -0.045 4.344 7.476 1.00 75.75 213 LEU A N 1
ATOM 1701 C CA . LEU A 1 213 ? 0.008 3.009 6.874 1.00 75.75 213 LEU A CA 1
ATOM 1702 C C . LEU A 1 213 ? 1.338 2.288 7.129 1.00 75.75 213 LEU A C 1
ATOM 1704 O O . LEU A 1 213 ? 1.357 1.062 7.226 1.00 75.75 213 LEU A O 1
ATOM 1708 N N . PHE A 1 214 ? 2.443 3.024 7.277 1.00 72.25 214 PHE A N 1
ATOM 1709 C CA . PHE A 1 214 ? 3.739 2.416 7.566 1.00 72.25 214 PHE A CA 1
ATOM 1710 C C . PHE A 1 214 ? 3.808 1.886 8.995 1.00 72.25 214 PHE A C 1
ATOM 1712 O O . PHE A 1 214 ? 4.343 0.798 9.211 1.00 72.25 214 PHE A O 1
ATOM 1719 N N . LYS A 1 215 ? 3.238 2.619 9.960 1.00 73.25 215 LYS A N 1
ATOM 1720 C CA . LYS A 1 215 ? 3.106 2.145 11.344 1.00 73.25 215 LYS A CA 1
ATOM 1721 C C . LYS A 1 215 ? 2.209 0.908 11.402 1.00 73.25 215 LYS A C 1
ATOM 1723 O O . LYS A 1 215 ? 2.599 -0.098 11.988 1.00 73.25 215 LYS A O 1
ATOM 1728 N N . SER A 1 216 ? 1.061 0.940 10.729 1.00 73.75 216 SER A N 1
ATOM 1729 C CA . SER A 1 216 ? 0.122 -0.191 10.700 1.00 73.75 216 SER A CA 1
ATOM 1730 C C . SER A 1 216 ? 0.693 -1.445 10.022 1.00 73.75 216 SER A C 1
ATOM 1732 O O . SER A 1 216 ? 0.286 -2.557 10.348 1.00 73.75 216 SER A O 1
ATOM 1734 N N . ALA A 1 217 ? 1.665 -1.300 9.114 1.00 73.25 217 ALA A N 1
ATOM 1735 C CA . ALA A 1 217 ? 2.325 -2.423 8.445 1.00 73.25 217 ALA A CA 1
ATOM 1736 C C . ALA A 1 217 ? 3.433 -3.099 9.284 1.00 73.25 217 ALA A C 1
ATOM 1738 O O . ALA A 1 217 ? 3.839 -4.218 8.959 1.00 73.25 217 ALA A O 1
ATOM 1739 N N . LEU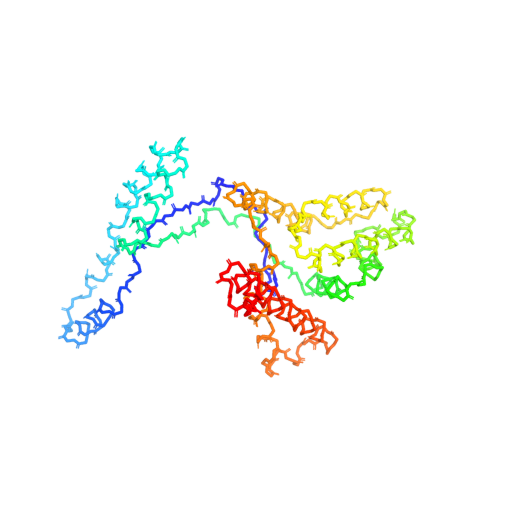 A 1 218 ? 3.917 -2.471 10.366 1.00 68.81 218 LEU A N 1
ATOM 1740 C CA . LEU A 1 218 ? 5.010 -2.995 11.203 1.00 68.81 218 LEU A CA 1
ATOM 1741 C C . LEU A 1 218 ? 4.784 -4.428 11.719 1.00 68.81 218 LEU A C 1
ATOM 1743 O O . LEU A 1 218 ? 5.701 -5.243 11.586 1.00 68.81 218 LEU A O 1
ATOM 1747 N N . PRO A 1 219 ? 3.607 -4.798 12.267 1.00 74.75 219 PRO A N 1
ATOM 1748 C CA . PRO A 1 219 ? 3.370 -6.158 12.752 1.00 74.75 219 PRO A CA 1
ATOM 1749 C C . PRO A 1 219 ? 3.461 -7.201 11.633 1.00 74.75 219 PRO A C 1
ATOM 1751 O O . PRO A 1 219 ? 4.014 -8.282 11.835 1.00 74.75 219 PRO A O 1
ATOM 1754 N N . ILE A 1 220 ? 2.983 -6.852 10.435 1.00 71.44 220 ILE A N 1
ATOM 1755 C CA . ILE A 1 220 ? 3.025 -7.712 9.247 1.00 71.44 220 ILE A CA 1
ATOM 1756 C C . ILE A 1 220 ? 4.477 -7.898 8.797 1.00 71.44 220 ILE A C 1
ATOM 1758 O O . ILE A 1 220 ? 4.901 -9.022 8.534 1.00 71.44 220 ILE A O 1
ATOM 1762 N N . LEU A 1 221 ? 5.268 -6.821 8.774 1.00 68.50 221 LEU A N 1
ATOM 1763 C CA . LEU A 1 221 ? 6.699 -6.886 8.460 1.00 68.50 221 LEU A CA 1
ATOM 1764 C C . LEU A 1 221 ? 7.482 -7.696 9.508 1.00 68.50 221 LEU A C 1
ATOM 1766 O O . LEU A 1 221 ? 8.349 -8.487 9.135 1.00 68.50 221 LEU A O 1
ATOM 1770 N N . ARG A 1 222 ? 7.144 -7.574 10.802 1.00 68.19 222 ARG A N 1
ATOM 1771 C CA . ARG A 1 222 ? 7.697 -8.411 11.888 1.00 68.19 222 ARG A CA 1
ATOM 1772 C C . ARG A 1 222 ? 7.375 -9.891 11.662 1.00 68.19 222 ARG A C 1
ATOM 1774 O O . ARG A 1 222 ? 8.260 -10.736 11.795 1.00 68.19 222 ARG A O 1
ATOM 1781 N N . GLN A 1 223 ? 6.128 -10.219 11.318 1.00 69.81 223 GLN A N 1
ATOM 1782 C CA . GLN A 1 223 ? 5.707 -11.595 11.032 1.00 69.81 223 GLN A CA 1
ATOM 1783 C C . GLN A 1 223 ? 6.422 -12.158 9.800 1.00 69.81 223 GLN A C 1
ATOM 1785 O O . GLN A 1 223 ? 6.918 -13.283 9.853 1.00 69.81 223 GLN A O 1
ATOM 1790 N N . LEU A 1 224 ? 6.545 -11.356 8.739 1.00 67.31 224 LEU A N 1
ATOM 1791 C CA . LEU A 1 224 ? 7.277 -11.714 7.528 1.00 67.31 224 LEU A CA 1
ATOM 1792 C C . LEU A 1 224 ? 8.753 -11.996 7.848 1.00 67.31 224 LEU A C 1
ATOM 1794 O O . LEU A 1 224 ? 9.267 -13.052 7.489 1.00 67.31 224 LEU A O 1
ATOM 1798 N N . GLY A 1 225 ? 9.412 -11.121 8.615 1.00 65.12 225 GLY A N 1
ATOM 1799 C CA . GLY A 1 225 ? 10.790 -11.326 9.072 1.00 65.12 225 GLY A CA 1
ATOM 1800 C C . GLY A 1 225 ? 10.970 -12.610 9.894 1.00 65.12 225 GLY A C 1
ATOM 1801 O O . GLY A 1 225 ? 11.934 -13.346 9.689 1.00 65.12 225 GLY A O 1
ATOM 1802 N N . ARG A 1 226 ? 10.014 -12.939 10.776 1.00 68.25 226 ARG A N 1
ATOM 1803 C CA . ARG A 1 226 ? 10.028 -14.181 11.578 1.00 68.25 226 ARG A CA 1
ATOM 1804 C C . ARG A 1 226 ? 9.805 -15.444 10.736 1.00 68.25 226 ARG A C 1
ATOM 1806 O O . ARG A 1 226 ? 10.521 -16.427 10.922 1.00 68.25 226 ARG A O 1
ATOM 1813 N N . GLN A 1 227 ? 8.853 -15.420 9.801 1.00 63.88 227 GLN A N 1
ATOM 1814 C CA . GLN A 1 227 ? 8.616 -16.520 8.852 1.00 63.88 227 GLN A CA 1
ATOM 1815 C C . GLN A 1 227 ? 9.791 -16.724 7.883 1.00 63.88 227 GLN A C 1
ATOM 1817 O O . GLN A 1 227 ? 10.013 -17.832 7.398 1.00 63.88 227 GLN A O 1
ATOM 1822 N N . MET A 1 228 ? 10.554 -15.666 7.604 1.00 57.53 228 MET A N 1
ATOM 1823 C CA . MET A 1 228 ? 11.774 -15.730 6.797 1.00 57.53 228 MET A CA 1
ATOM 1824 C C . MET A 1 228 ? 12.992 -16.218 7.596 1.00 57.53 228 MET A C 1
ATOM 1826 O O . MET A 1 228 ? 13.878 -16.841 7.019 1.00 57.53 228 MET A O 1
ATOM 1830 N N . GLY A 1 229 ? 13.037 -15.974 8.911 1.00 53.44 229 GLY A N 1
ATOM 1831 C CA . GLY A 1 229 ? 14.101 -16.446 9.809 1.00 53.44 229 GLY A CA 1
ATOM 1832 C C . GLY A 1 229 ? 14.010 -17.929 10.193 1.00 53.44 229 GLY A C 1
ATOM 1833 O O . GLY A 1 229 ? 14.934 -18.463 10.806 1.00 53.44 229 GLY A O 1
ATOM 1834 N N . THR A 1 230 ? 12.920 -18.617 9.843 1.00 57.72 230 THR A N 1
ATOM 1835 C CA . THR A 1 230 ? 12.767 -20.059 10.080 1.00 57.72 230 THR A CA 1
ATOM 1836 C C . THR A 1 230 ? 13.593 -20.856 9.062 1.00 57.72 230 THR A C 1
ATOM 1838 O O . THR A 1 230 ? 13.548 -20.609 7.855 1.00 57.72 230 THR A O 1
ATOM 1841 N N . GLN A 1 231 ? 14.368 -21.825 9.558 1.00 48.41 231 GLN A N 1
ATOM 1842 C CA . GLN A 1 231 ? 15.449 -22.521 8.841 1.00 48.41 231 GLN A CA 1
ATOM 1843 C C . GLN A 1 231 ? 15.025 -23.187 7.512 1.00 48.41 231 GLN A C 1
ATOM 1845 O O . GLN A 1 231 ? 15.851 -23.353 6.613 1.00 48.41 231 GLN A O 1
ATOM 1850 N N . GLU A 1 232 ? 13.746 -23.548 7.368 1.00 52.28 232 GLU A N 1
ATOM 1851 C CA . GLU A 1 232 ? 13.194 -24.170 6.157 1.00 52.28 232 GLU A CA 1
ATOM 1852 C C . GLU A 1 232 ? 12.953 -23.174 5.010 1.00 52.28 232 GLU A C 1
ATOM 1854 O O . GLU A 1 232 ? 13.202 -23.505 3.848 1.00 52.28 232 GLU A O 1
ATOM 1859 N N . ASN A 1 233 ? 12.559 -21.930 5.311 1.00 48.28 233 ASN A N 1
ATOM 1860 C CA . ASN A 1 233 ? 12.326 -20.892 4.298 1.00 48.28 233 ASN A CA 1
ATOM 1861 C C . ASN A 1 233 ? 13.627 -20.214 3.839 1.00 48.28 233 ASN A C 1
ATOM 1863 O O . ASN A 1 233 ? 13.729 -19.810 2.679 1.00 48.28 233 ASN A O 1
ATOM 1867 N N . MET A 1 234 ? 14.664 -20.191 4.686 1.00 48.59 234 MET A N 1
ATOM 1868 C CA . MET A 1 234 ? 16.014 -19.732 4.314 1.00 48.59 234 MET A CA 1
ATOM 1869 C C . MET A 1 234 ? 16.646 -20.539 3.169 1.00 48.59 234 MET A C 1
ATOM 1871 O O . MET A 1 234 ? 17.511 -20.017 2.470 1.00 48.59 234 MET A O 1
ATOM 1875 N N . LYS A 1 235 ? 16.246 -21.804 2.970 1.00 49.03 235 LYS A N 1
ATOM 1876 C CA . LYS A 1 235 ? 16.763 -22.650 1.877 1.00 49.03 235 LYS A CA 1
ATOM 1877 C C . LYS A 1 235 ? 16.078 -22.403 0.530 1.00 49.03 235 LYS A C 1
ATOM 1879 O O . LYS A 1 235 ? 16.666 -22.734 -0.494 1.00 49.03 235 LYS A O 1
ATOM 1884 N N . LYS A 1 236 ? 14.855 -21.859 0.520 1.00 48.53 236 LYS A N 1
ATOM 1885 C CA . LYS A 1 236 ? 14.052 -21.650 -0.701 1.00 48.53 236 LYS A CA 1
ATOM 1886 C C . LYS A 1 236 ? 14.155 -20.237 -1.284 1.00 48.53 236 LYS A C 1
ATOM 1888 O O . LYS A 1 236 ? 13.716 -20.031 -2.408 1.00 48.53 236 LYS A O 1
ATOM 1893 N N . MET A 1 237 ? 14.729 -19.280 -0.556 1.00 46.84 237 MET A N 1
ATOM 1894 C CA . MET A 1 237 ? 14.907 -17.900 -1.015 1.00 46.84 237 MET A CA 1
ATOM 1895 C C . MET A 1 237 ? 16.382 -17.564 -1.238 1.00 46.84 237 MET A C 1
ATOM 1897 O O . MET A 1 237 ? 17.247 -17.924 -0.442 1.00 46.84 237 MET A O 1
ATOM 1901 N N . GLU A 1 238 ? 16.670 -16.807 -2.298 1.00 55.16 238 GLU A N 1
ATOM 1902 C CA . GLU A 1 238 ? 17.991 -16.217 -2.503 1.00 55.16 238 GLU A CA 1
ATOM 1903 C C . GLU A 1 238 ? 18.380 -15.323 -1.314 1.00 55.16 238 GLU A C 1
ATOM 1905 O O . GLU A 1 238 ? 17.614 -14.446 -0.901 1.00 55.16 238 GLU A O 1
ATOM 1910 N N . ARG A 1 239 ? 19.605 -15.502 -0.793 1.00 54.00 239 ARG A N 1
ATOM 1911 C CA . ARG A 1 239 ? 20.153 -14.776 0.376 1.00 54.00 239 ARG A CA 1
ATOM 1912 C C . ARG A 1 239 ? 20.009 -13.248 0.294 1.00 54.00 239 A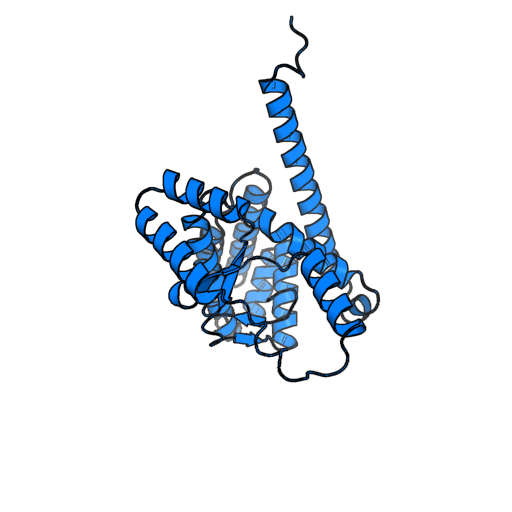RG A C 1
ATOM 1914 O O . ARG A 1 239 ? 19.952 -12.594 1.331 1.00 54.00 239 ARG A O 1
ATOM 1921 N N . GLY A 1 240 ? 19.932 -12.683 -0.912 1.00 55.56 240 GLY A N 1
ATOM 1922 C CA . GLY A 1 240 ? 19.764 -11.246 -1.124 1.00 55.56 240 GLY A CA 1
ATOM 1923 C C . GLY A 1 240 ? 18.385 -10.697 -0.733 1.00 55.56 240 GLY A C 1
ATOM 1924 O O . GLY A 1 240 ? 18.316 -9.569 -0.255 1.00 55.56 240 GLY A O 1
ATOM 1925 N N . ASN A 1 241 ? 17.297 -11.470 -0.880 1.00 61.44 241 ASN A N 1
ATOM 1926 C CA . ASN A 1 241 ? 15.934 -10.986 -0.589 1.00 61.44 241 ASN A CA 1
ATOM 1927 C C . ASN A 1 241 ? 15.781 -10.754 0.913 1.00 61.44 241 ASN A C 1
ATOM 1929 O O . ASN A 1 241 ? 15.355 -9.691 1.350 1.00 61.44 241 ASN A O 1
ATOM 1933 N N . ILE A 1 242 ? 16.245 -11.717 1.702 1.00 62.22 242 ILE A N 1
ATOM 1934 C CA . ILE A 1 242 ? 16.122 -11.737 3.161 1.00 62.22 242 ILE A CA 1
ATOM 1935 C C . ILE A 1 242 ? 16.822 -10.529 3.808 1.00 62.22 242 ILE A C 1
ATOM 1937 O O . ILE A 1 242 ? 16.288 -9.931 4.740 1.00 62.22 242 ILE A O 1
ATOM 1941 N N . GLY A 1 243 ? 17.990 -10.129 3.292 1.00 66.56 243 GLY A N 1
ATOM 1942 C CA . GLY A 1 243 ? 18.756 -9.004 3.833 1.00 66.56 243 GLY A CA 1
ATOM 1943 C C . GLY A 1 243 ? 18.035 -7.659 3.716 1.00 66.56 243 GLY A C 1
ATOM 1944 O O . GLY A 1 243 ? 18.060 -6.872 4.660 1.00 66.56 243 GLY A O 1
ATOM 1945 N N . ALA A 1 244 ? 17.360 -7.402 2.595 1.00 67.75 244 ALA A N 1
ATOM 1946 C CA . ALA A 1 244 ? 16.619 -6.161 2.381 1.00 67.75 244 ALA A CA 1
ATOM 1947 C C . ALA A 1 244 ? 15.386 -6.057 3.289 1.00 67.75 244 ALA A C 1
ATOM 1949 O O . ALA A 1 244 ? 15.173 -5.025 3.923 1.00 67.75 244 ALA A O 1
ATOM 1950 N N . PHE A 1 245 ? 14.611 -7.142 3.414 1.00 67.31 245 PHE A N 1
ATOM 1951 C CA . PHE A 1 245 ? 13.450 -7.184 4.310 1.00 67.31 245 PHE A CA 1
ATOM 1952 C C . PHE A 1 245 ? 13.857 -7.026 5.779 1.00 67.31 245 PHE A C 1
ATOM 1954 O O . PHE A 1 245 ? 13.209 -6.283 6.515 1.00 67.31 245 PHE A O 1
ATOM 1961 N N . LEU A 1 246 ? 14.957 -7.663 6.200 1.00 69.50 246 LEU A N 1
ATOM 1962 C CA . LEU A 1 246 ? 15.485 -7.512 7.557 1.00 69.50 246 LEU A CA 1
ATOM 1963 C C . LEU A 1 246 ? 15.954 -6.074 7.820 1.00 69.50 246 LEU A C 1
ATOM 1965 O O . LEU A 1 246 ? 15.632 -5.511 8.862 1.00 69.50 246 LEU A O 1
ATOM 1969 N N . LYS A 1 247 ? 16.681 -5.463 6.874 1.00 72.06 247 LYS A N 1
ATOM 1970 C CA . LYS A 1 247 ? 17.101 -4.057 6.972 1.00 72.06 247 LYS A CA 1
ATOM 1971 C C . LYS A 1 247 ? 15.902 -3.124 7.081 1.00 72.06 247 LYS A C 1
ATOM 1973 O O . LYS A 1 247 ? 15.910 -2.261 7.952 1.00 72.06 247 LYS A O 1
ATOM 1978 N N . LEU A 1 248 ? 14.883 -3.311 6.236 1.00 69.81 248 LEU A N 1
ATOM 1979 C CA . LEU A 1 248 ? 13.649 -2.529 6.287 1.00 69.81 248 LEU A CA 1
ATOM 1980 C C . LEU A 1 248 ? 12.974 -2.685 7.651 1.00 69.81 248 LEU A C 1
ATOM 1982 O O . LEU A 1 248 ? 12.614 -1.687 8.261 1.00 69.81 248 LEU A O 1
ATOM 1986 N N . TRP A 1 249 ? 12.858 -3.912 8.160 1.00 71.06 249 TRP A N 1
ATOM 1987 C CA . TRP A 1 249 ? 12.295 -4.160 9.483 1.00 71.06 249 TRP A CA 1
ATOM 1988 C C . TRP A 1 249 ? 13.081 -3.452 10.600 1.00 71.06 249 TRP A C 1
ATOM 1990 O O . TRP A 1 249 ? 12.488 -2.669 11.337 1.00 71.06 249 TRP A O 1
ATOM 2000 N N . VAL A 1 250 ? 14.403 -3.660 10.696 1.00 73.75 250 VAL A N 1
ATOM 2001 C CA . VAL A 1 250 ? 15.260 -3.015 11.715 1.00 73.75 250 VAL A CA 1
ATOM 2002 C C . VAL A 1 250 ? 15.152 -1.494 11.633 1.00 73.75 250 VAL A C 1
ATOM 2004 O O . VAL A 1 250 ? 15.022 -0.816 12.650 1.00 73.75 250 VAL A O 1
ATOM 2007 N N . TYR A 1 251 ? 15.186 -0.957 10.415 1.00 73.06 251 TYR A N 1
ATOM 2008 C CA . TYR A 1 251 ? 15.069 0.471 10.161 1.00 73.06 251 TYR A CA 1
ATOM 2009 C C . TYR A 1 251 ? 13.724 1.032 10.647 1.00 73.06 251 TYR A C 1
ATOM 2011 O O . TYR A 1 251 ? 13.672 2.078 11.295 1.00 73.06 251 TYR A O 1
ATOM 2019 N N . MET A 1 252 ? 12.637 0.317 10.371 1.00 69.88 252 MET A N 1
ATOM 2020 C CA . MET A 1 252 ? 11.290 0.719 10.755 1.00 69.88 252 MET A CA 1
ATOM 2021 C C . MET A 1 252 ? 11.055 0.621 12.271 1.00 69.88 252 MET A C 1
ATOM 2023 O O . MET A 1 252 ? 10.432 1.514 12.844 1.00 69.88 252 MET A O 1
ATOM 2027 N N . GLU A 1 253 ? 11.602 -0.404 12.925 1.00 71.88 253 GLU A N 1
ATOM 2028 C CA . GLU A 1 253 ? 11.589 -0.560 14.386 1.00 71.88 253 GLU A CA 1
ATOM 2029 C C . GLU A 1 253 ? 12.348 0.587 15.075 1.00 71.88 253 GLU A C 1
ATOM 2031 O O . GLU A 1 253 ? 11.847 1.213 16.008 1.00 71.88 253 GLU A O 1
ATOM 2036 N N . ALA A 1 254 ? 13.536 0.928 14.564 1.00 75.19 254 ALA A N 1
ATOM 2037 C CA . ALA A 1 254 ? 14.326 2.047 15.073 1.00 75.19 254 ALA A CA 1
ATOM 2038 C C . ALA A 1 254 ? 13.593 3.392 14.916 1.00 75.19 254 ALA A C 1
ATOM 2040 O O . ALA A 1 254 ? 13.658 4.237 15.810 1.00 75.19 254 ALA A O 1
ATOM 2041 N N . ARG A 1 255 ? 12.860 3.584 13.808 1.00 72.12 255 ARG A N 1
ATOM 2042 C CA . ARG A 1 255 ? 12.013 4.768 13.590 1.00 72.12 255 ARG A CA 1
ATOM 2043 C C . ARG A 1 255 ? 10.891 4.862 14.624 1.00 72.12 255 ARG A C 1
ATOM 2045 O O . ARG A 1 255 ? 10.655 5.948 15.146 1.00 72.12 255 ARG A O 1
ATOM 2052 N N . GLU A 1 256 ? 10.205 3.754 14.909 1.00 69.06 256 GLU A N 1
ATOM 2053 C CA . GLU A 1 256 ? 9.137 3.712 15.917 1.00 69.06 256 GLU A CA 1
ATOM 2054 C C . GLU A 1 256 ? 9.680 4.110 17.295 1.00 69.06 256 GLU A C 1
ATOM 2056 O O . GLU A 1 256 ? 9.137 5.024 17.918 1.00 69.06 256 GLU A O 1
ATOM 2061 N N . LEU A 1 257 ? 10.807 3.525 17.711 1.00 69.50 257 LEU A N 1
ATOM 2062 C CA . LEU A 1 257 ? 11.464 3.853 18.980 1.00 69.50 257 LEU A CA 1
ATOM 2063 C C . LEU A 1 257 ? 11.886 5.326 19.061 1.00 69.50 257 LEU A C 1
ATOM 2065 O O . LEU A 1 257 ? 11.651 5.972 20.080 1.00 69.50 257 LEU A O 1
ATOM 2069 N N . ALA A 1 258 ? 12.457 5.881 17.988 1.00 69.44 258 ALA A N 1
ATOM 2070 C CA . ALA A 1 258 ? 12.830 7.294 17.941 1.00 69.44 258 ALA A CA 1
ATOM 2071 C C . ALA A 1 258 ? 11.603 8.218 18.016 1.00 69.44 258 ALA A C 1
ATOM 2073 O O . ALA A 1 258 ? 11.634 9.229 18.715 1.00 69.44 258 ALA A O 1
ATOM 2074 N N . SER A 1 259 ? 10.508 7.865 17.331 1.00 64.75 259 SER A N 1
ATOM 2075 C CA . SER A 1 259 ? 9.261 8.636 17.390 1.00 64.75 259 SER A CA 1
ATOM 2076 C C . SER A 1 259 ? 8.600 8.575 18.769 1.00 64.75 259 SER A C 1
ATOM 2078 O O . SER A 1 259 ? 8.131 9.600 19.252 1.00 64.75 259 SER A O 1
ATOM 2080 N N . ALA A 1 260 ? 8.620 7.415 19.433 1.00 63.97 260 ALA A N 1
ATOM 2081 C CA . ALA A 1 260 ? 8.101 7.260 20.788 1.00 63.97 260 ALA A CA 1
ATOM 2082 C C . ALA A 1 260 ? 8.938 8.056 21.800 1.00 63.97 260 ALA A C 1
ATOM 2084 O O . ALA A 1 260 ? 8.375 8.788 22.605 1.00 63.97 260 ALA A O 1
ATOM 2085 N N . ALA A 1 261 ? 10.271 7.997 21.697 1.00 63.84 261 ALA A N 1
ATOM 2086 C CA . ALA A 1 261 ? 11.172 8.745 22.573 1.00 63.84 261 ALA A CA 1
ATOM 2087 C C . ALA A 1 261 ? 11.034 10.271 22.420 1.00 63.84 261 ALA A C 1
ATOM 2089 O O . ALA A 1 261 ? 11.125 10.992 23.409 1.00 63.84 261 ALA A O 1
ATOM 2090 N N . LEU A 1 262 ? 10.799 10.775 21.200 1.00 60.06 262 LEU A N 1
ATOM 2091 C CA . LEU A 1 262 ? 10.544 12.202 20.959 1.00 60.06 262 LEU A CA 1
ATOM 2092 C C . LEU A 1 262 ? 9.187 12.649 21.514 1.00 60.06 262 LEU A C 1
ATOM 2094 O O . LEU A 1 262 ? 9.108 13.714 22.116 1.00 60.06 262 LEU A O 1
ATOM 2098 N N . VAL A 1 263 ? 8.139 11.833 21.355 1.00 59.50 263 VAL A N 1
ATOM 2099 C CA . VAL A 1 263 ? 6.822 12.115 21.948 1.00 59.50 263 VAL A CA 1
ATOM 2100 C C . VAL A 1 263 ? 6.900 12.092 23.476 1.00 59.50 263 VAL A C 1
ATOM 2102 O O . VAL A 1 263 ? 6.346 12.984 24.111 1.00 59.50 263 VAL A O 1
ATOM 2105 N N . ASP A 1 264 ? 7.627 11.144 24.072 1.00 59.50 264 ASP A N 1
ATOM 2106 C CA . ASP A 1 264 ? 7.865 11.119 25.520 1.00 59.50 264 ASP A CA 1
ATOM 2107 C C . ASP A 1 264 ? 8.671 12.336 25.986 1.00 59.50 264 ASP A C 1
ATOM 2109 O O . ASP A 1 264 ? 8.336 12.928 27.008 1.00 59.50 264 ASP A O 1
ATOM 2113 N N . ALA A 1 265 ? 9.686 12.768 25.233 1.00 58.50 265 ALA A N 1
ATOM 2114 C CA . ALA A 1 265 ? 10.446 13.976 25.550 1.00 58.50 265 ALA A CA 1
ATOM 2115 C C . ALA A 1 265 ? 9.575 15.244 25.485 1.00 58.50 265 ALA A C 1
ATOM 2117 O O . ALA A 1 265 ? 9.628 16.057 26.406 1.00 58.50 265 ALA A O 1
ATOM 2118 N N . ASP A 1 266 ? 8.729 15.391 24.462 1.00 60.47 266 ASP A N 1
ATOM 2119 C CA . ASP A 1 266 ? 7.787 16.514 24.355 1.00 60.47 266 ASP A CA 1
ATOM 2120 C C . ASP A 1 266 ? 6.743 16.495 25.479 1.00 60.47 266 ASP A C 1
ATOM 2122 O O . ASP A 1 266 ? 6.388 17.549 26.005 1.00 60.47 266 ASP A O 1
ATOM 2126 N N . GLN A 1 267 ? 6.268 15.316 25.899 1.00 62.19 267 GLN A N 1
ATOM 2127 C CA . GLN A 1 267 ? 5.375 15.190 27.056 1.00 62.19 267 GLN A CA 1
ATOM 2128 C C . GLN A 1 267 ? 6.104 15.538 28.359 1.00 62.19 267 GLN A C 1
ATOM 2130 O O . GLN A 1 267 ? 5.574 16.286 29.175 1.00 62.19 267 GLN A O 1
ATOM 2135 N N . LEU A 1 268 ? 7.338 15.071 28.541 1.00 58.56 268 LEU A N 1
ATOM 2136 C CA . LEU A 1 268 ? 8.161 15.385 29.711 1.00 58.56 268 LEU A CA 1
ATOM 2137 C C . LEU A 1 268 ? 8.521 16.876 29.789 1.00 58.56 268 LEU A C 1
ATOM 2139 O O . LEU A 1 268 ? 8.596 17.418 30.887 1.00 58.56 268 LEU A O 1
ATOM 2143 N N . VAL A 1 269 ? 8.696 17.561 28.656 1.00 64.75 269 VAL A N 1
ATOM 2144 C CA . VAL A 1 269 ? 8.858 19.026 28.606 1.00 64.75 269 VAL A CA 1
ATOM 2145 C C . VAL A 1 269 ? 7.526 19.732 28.872 1.00 64.75 269 VAL A C 1
ATOM 2147 O O . VAL A 1 269 ? 7.476 20.675 29.655 1.00 64.75 269 VAL A O 1
ATOM 2150 N N . LYS A 1 270 ? 6.421 19.257 28.287 1.00 62.97 270 LYS A N 1
ATOM 2151 C CA . LYS A 1 270 ? 5.076 19.821 28.491 1.00 62.97 270 LYS A CA 1
ATOM 2152 C C . LYS A 1 270 ? 4.593 19.713 29.941 1.00 62.97 270 LYS A C 1
ATOM 2154 O O . LYS A 1 270 ? 3.848 20.580 30.392 1.00 62.97 270 LYS A O 1
ATOM 2159 N N . TYR A 1 271 ? 5.000 18.664 30.652 1.00 71.12 271 TYR A N 1
ATOM 2160 C CA . TYR A 1 271 ? 4.712 18.463 32.073 1.00 71.12 271 TYR A CA 1
ATOM 2161 C C . TYR A 1 271 ? 5.829 18.963 33.002 1.00 71.12 271 TYR A C 1
ATOM 2163 O O . TYR A 1 271 ? 5.713 18.775 34.208 1.00 71.12 271 TYR A O 1
ATOM 2171 N N . ASP A 1 272 ? 6.853 19.639 32.465 1.00 55.28 272 ASP A N 1
ATOM 2172 C CA . ASP A 1 272 ? 7.940 20.291 33.216 1.00 55.28 272 ASP A CA 1
ATOM 2173 C C . ASP A 1 272 ? 8.793 19.319 34.062 1.00 55.28 272 ASP A C 1
ATOM 2175 O O . ASP A 1 272 ? 9.266 19.627 35.152 1.00 55.28 272 ASP A O 1
ATOM 2179 N N . TRP A 1 273 ? 8.975 18.087 33.575 1.00 59.66 273 TRP A N 1
ATOM 2180 C CA . TRP A 1 273 ? 9.764 17.031 34.233 1.00 59.66 273 TRP A CA 1
ATOM 2181 C C . TRP A 1 273 ? 11.217 16.970 33.739 1.00 59.66 273 TRP A C 1
ATOM 2183 O O . TRP A 1 273 ? 12.040 16.275 34.335 1.00 59.66 273 TRP A O 1
ATOM 2193 N N . LEU A 1 274 ? 11.545 17.683 32.654 1.00 52.44 274 LEU A N 1
ATOM 2194 C CA . LEU A 1 274 ? 12.897 17.767 32.075 1.00 52.44 274 LEU A CA 1
ATOM 2195 C C . LEU A 1 274 ? 13.592 19.118 32.301 1.00 52.44 274 LEU A C 1
ATOM 2197 O O . LEU A 1 274 ? 14.795 19.231 32.063 1.00 52.44 274 LEU A O 1
ATOM 2201 N N . THR A 1 275 ? 12.875 20.120 32.802 1.00 52.22 275 THR A N 1
ATOM 2202 C CA . THR A 1 275 ? 13.410 21.431 33.180 1.00 52.22 275 THR A CA 1
ATOM 2203 C C . THR A 1 275 ? 13.286 21.609 34.692 1.00 52.22 275 THR A C 1
ATOM 2205 O O . THR A 1 275 ? 12.224 21.984 35.175 1.00 52.22 275 THR A O 1
ATOM 2208 N N . PRO A 1 276 ? 14.339 21.354 35.493 1.00 45.59 276 PRO A N 1
ATOM 2209 C CA . PRO A 1 276 ? 14.349 21.871 36.852 1.00 45.59 276 PRO A CA 1
ATOM 2210 C C . PRO A 1 276 ? 14.420 23.397 36.734 1.00 45.59 276 PRO A C 1
ATOM 2212 O O . PRO A 1 276 ? 15.351 23.926 36.124 1.00 45.59 276 PRO A O 1
ATOM 2215 N N . GLY A 1 277 ? 13.389 24.076 37.239 1.00 45.09 277 GLY A N 1
ATOM 2216 C CA . GLY A 1 277 ? 13.226 25.522 37.128 1.00 45.09 277 GLY A CA 1
ATOM 2217 C C . GLY A 1 277 ? 14.496 26.310 37.461 1.00 45.09 277 GLY A C 1
ATOM 2218 O O . GLY A 1 277 ? 15.203 26.003 38.424 1.00 45.09 277 GLY A O 1
ATOM 2219 N N . ILE A 1 278 ? 14.755 27.329 36.639 1.00 42.34 278 ILE A N 1
ATOM 2220 C CA . ILE A 1 278 ? 15.495 28.529 37.048 1.00 42.34 278 ILE A CA 1
ATOM 2221 C C . ILE A 1 278 ? 14.499 29.450 37.747 1.00 42.34 278 ILE A C 1
ATOM 2223 O O . ILE A 1 278 ? 13.388 29.614 37.192 1.00 42.34 278 ILE A O 1
#